Protein AF-A0A540KF62-F1 (afdb_monomer)

Secondary structure (DSSP, 8-state):
--STTTTHHHHTTHHHHHHHHHHHS-HHHHHHS---EEEESSSSTT--B-HHHHHHHHHHT----S--------------S-----S--HHHHHHHHGGGGHHHHHHHHHHHHHTTHHHHHHHTSSTT--EEHHHHHTTS----TTHHHHHHHHHHHHHHTTSEEEEEEE-SS-TTSEEEEEEE-HHHHTTS--TTS--SHHHHHHHH-HHHHHHHTTTTHHHHSTT--HHHHHHSS-HHHHHHT-HHHHHHHHHHHHHHHHHHHHHHHHH--TTTT-SEEEEET-TTSHHHHHHHHH-TTSEEEEE--HHHHTTPPP---

Solvent-accessible surface area (backbone atoms only — not comparable to full-atom values): 18828 Å² total; per-residue (Å²): 140,78,76,76,63,67,65,64,68,57,63,70,49,51,51,64,63,61,54,50,56,63,72,67,32,54,71,64,56,50,53,73,71,46,49,59,39,51,51,65,79,51,72,71,92,80,75,70,54,44,48,68,53,58,51,44,55,72,54,70,72,57,79,81,70,93,79,73,80,78,87,67,85,77,80,88,66,95,68,78,96,80,78,78,96,53,92,77,38,71,68,49,52,58,56,57,55,57,65,72,43,56,65,60,47,54,54,43,53,43,52,37,57,78,63,41,45,52,50,53,45,61,70,68,50,65,94,80,39,62,40,33,36,57,67,51,39,75,75,40,99,70,88,59,92,55,44,29,67,56,45,39,56,49,52,50,55,39,32,77,70,63,46,24,40,76,49,78,39,74,29,94,89,40,80,92,42,70,36,63,18,38,19,72,27,82,61,39,50,48,48,27,58,48,98,85,63,45,32,49,44,48,44,53,47,52,62,63,34,65,73,53,48,53,13,54,76,32,56,65,44,48,74,75,39,87,94,46,50,29,49,32,75,67,68,79,44,50,68,66,62,52,31,74,76,32,66,70,58,38,50,41,47,53,48,20,53,53,29,46,48,53,67,53,47,60,57,44,61,74,74,58,62,85,65,79,73,33,50,39,40,37,26,45,47,31,51,56,32,63,64,51,43,54,50,19,69,76,38,76,75,26,45,48,40,72,38,54,58,71,80,45,47,74,69,31,70,94,74,81,88

Sequence (321 aa):
MEENQRSIGNIVSARSLMNFIPLQMTLEAAIELNVFSIIAKSGPAGSHLTAKEVFAFNYQNINWCPKAKPCKAQILNNVPKNMEENQRSIGNIVSARSLMNFIPLQMTIEAAIELNVFSIIAKSGPAGSHLTAKEIASQIPTSNPNSARNLDRILRMLAVHSLLSTSLKPSADDEALQDRAYGLTKETLCLVPDENGVSLAPLISFNCELDIVKSLSMLKDSVLEPEIVPFYKAHGITIFEYMSTKAELSQLFNKSMAESSNLNFDEVLKVYKGFEEVKELMDVGGGIGKTIWKVVSKYPHIHGINFDLPNVVAQAPPYQG

Structure (mmCIF, N/CA/C/O backbone):
data_AF-A0A540KF62-F1
#
_entry.id   AF-A0A540KF62-F1
#
loop_
_atom_site.group_PDB
_atom_site.id
_atom_site.type_symbol
_atom_site.label_atom_id
_atom_site.label_alt_id
_atom_site.label_comp_id
_atom_site.label_asym_id
_atom_site.label_entity_id
_atom_site.label_seq_id
_atom_site.pdbx_PDB_ins_code
_atom_site.Cartn_x
_atom_site.Cartn_y
_atom_site.Cartn_z
_atom_site.occupancy
_atom_site.B_iso_or_equiv
_atom_site.auth_seq_id
_atom_site.auth_comp_id
_atom_site.auth_asym_id
_atom_site.auth_atom_id
_atom_site.pdbx_PDB_model_num
ATOM 1 N N . MET A 1 1 ? 28.438 6.067 20.486 1.00 30.62 1 MET A N 1
ATOM 2 C CA . MET A 1 1 ? 27.658 7.260 20.074 1.00 30.62 1 MET A CA 1
ATOM 3 C C . MET A 1 1 ? 27.292 7.273 18.581 1.00 30.62 1 MET A C 1
ATOM 5 O O . MET A 1 1 ? 26.735 8.263 18.136 1.00 30.62 1 MET A O 1
ATOM 9 N N . GLU A 1 2 ? 27.486 6.186 17.819 1.00 27.11 2 GLU A N 1
ATOM 10 C CA . GLU A 1 2 ? 27.153 6.141 16.375 1.00 27.11 2 GLU A CA 1
ATOM 11 C C . GLU A 1 2 ? 25.935 5.266 16.015 1.00 27.11 2 GLU A C 1
ATOM 13 O O . GLU A 1 2 ? 25.497 5.257 14.870 1.00 27.11 2 GLU A O 1
ATOM 18 N N . GLU A 1 3 ? 25.315 4.580 16.978 1.00 26.19 3 GLU A N 1
ATOM 19 C CA . GLU A 1 3 ? 24.189 3.667 16.707 1.00 26.19 3 GLU A CA 1
ATOM 20 C C . GLU A 1 3 ? 22.803 4.341 16.721 1.00 26.19 3 GLU A C 1
ATOM 22 O O . GLU A 1 3 ? 21.865 3.845 16.104 1.00 26.19 3 GLU A O 1
ATOM 27 N N . ASN A 1 4 ? 22.671 5.529 17.324 1.00 25.67 4 ASN A N 1
ATOM 28 C CA . ASN A 1 4 ? 21.373 6.201 17.502 1.00 25.67 4 ASN A CA 1
ATOM 29 C C . ASN A 1 4 ? 20.956 7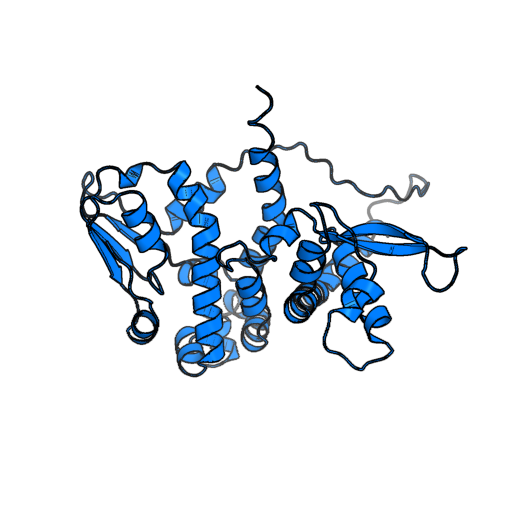.144 16.355 1.00 25.67 4 ASN A C 1
ATOM 31 O O . ASN A 1 4 ? 19.851 7.682 16.376 1.00 25.67 4 ASN A O 1
ATOM 35 N N . GLN A 1 5 ? 21.792 7.341 15.328 1.00 25.53 5 GLN A N 1
ATOM 36 C CA . GLN A 1 5 ? 21.448 8.189 14.172 1.00 25.53 5 GLN A CA 1
ATOM 37 C C . GLN A 1 5 ? 20.778 7.432 13.012 1.00 25.53 5 GLN A C 1
ATOM 39 O O . GLN A 1 5 ? 20.181 8.068 12.143 1.00 25.53 5 GLN A O 1
ATOM 44 N N . ARG A 1 6 ? 20.796 6.088 12.997 1.00 30.22 6 ARG A N 1
ATOM 45 C CA . ARG A 1 6 ? 20.142 5.300 11.930 1.00 30.22 6 ARG A CA 1
ATOM 46 C C . ARG A 1 6 ? 18.614 5.258 12.040 1.00 30.22 6 ARG A C 1
ATOM 48 O O . ARG A 1 6 ? 17.955 5.171 11.010 1.00 30.22 6 ARG A O 1
ATOM 55 N N . SER A 1 7 ? 18.054 5.388 13.244 1.00 32.00 7 SER A N 1
ATOM 56 C CA . SER A 1 7 ? 16.599 5.316 13.473 1.00 32.00 7 SER A CA 1
ATOM 57 C C . SER A 1 7 ? 15.851 6.582 13.011 1.00 32.00 7 SER A C 1
ATOM 59 O O . SER A 1 7 ? 14.807 6.508 12.366 1.00 32.00 7 SER A O 1
ATOM 61 N N . ILE A 1 8 ? 16.441 7.766 13.211 1.00 27.77 8 ILE A N 1
ATOM 62 C CA . ILE A 1 8 ? 15.804 9.060 12.890 1.00 27.77 8 ILE A CA 1
ATOM 63 C C . ILE A 1 8 ? 15.696 9.289 11.367 1.00 27.77 8 ILE A C 1
ATOM 65 O O . ILE A 1 8 ? 14.778 9.953 10.886 1.00 27.77 8 ILE A O 1
ATOM 69 N N . GLY A 1 9 ? 16.591 8.687 10.577 1.00 26.03 9 GLY A N 1
ATOM 70 C CA . GLY A 1 9 ? 16.609 8.817 9.116 1.00 26.03 9 GLY A CA 1
ATOM 71 C C . GLY A 1 9 ? 15.517 8.042 8.367 1.00 26.03 9 GLY A C 1
ATOM 72 O O . GLY A 1 9 ? 15.415 8.203 7.149 1.00 26.03 9 GLY A O 1
ATOM 73 N N . ASN A 1 10 ? 14.735 7.199 9.048 1.00 33.75 10 ASN A N 1
ATOM 74 C CA . ASN A 1 10 ? 13.640 6.427 8.444 1.00 33.75 10 ASN A CA 1
ATOM 75 C C . ASN A 1 10 ? 12.288 7.161 8.544 1.00 33.75 10 ASN A C 1
ATOM 77 O O . ASN A 1 10 ? 11.437 7.011 7.671 1.00 33.75 10 ASN A O 1
ATOM 81 N N . ILE A 1 11 ? 12.137 8.045 9.535 1.00 29.41 11 ILE A N 1
ATOM 82 C CA . ILE A 1 11 ? 10.900 8.792 9.827 1.00 29.41 11 ILE A CA 1
ATOM 83 C C . ILE A 1 11 ? 10.643 9.912 8.796 1.00 29.41 11 ILE A C 1
ATOM 85 O O . ILE A 1 11 ? 9.503 10.266 8.509 1.00 29.41 11 ILE A O 1
ATOM 89 N N . VAL A 1 12 ? 11.695 10.451 8.169 1.00 25.91 12 VAL A N 1
ATOM 90 C CA . VAL A 1 12 ? 11.591 11.591 7.233 1.00 25.91 12 VAL A CA 1
ATOM 91 C C . VAL A 1 12 ? 11.008 11.198 5.861 1.00 25.91 12 VAL A C 1
ATOM 93 O O . VAL A 1 12 ? 10.452 12.054 5.178 1.00 25.91 12 VAL A O 1
ATOM 96 N N . SER A 1 13 ? 11.094 9.921 5.468 1.00 32.81 13 SER A N 1
ATOM 97 C CA . SER A 1 13 ? 10.743 9.425 4.119 1.00 32.81 13 SER A CA 1
ATOM 98 C C . SER A 1 13 ? 9.277 8.971 3.999 1.00 32.81 13 SER A C 1
ATOM 100 O O . SER A 1 13 ? 8.600 9.290 3.021 1.00 32.81 13 SER A O 1
ATOM 102 N N . ALA A 1 14 ? 8.722 8.364 5.059 1.00 28.06 14 ALA A N 1
ATOM 103 C CA . ALA A 1 14 ? 7.291 8.036 5.156 1.00 28.06 14 ALA A CA 1
ATOM 104 C C . ALA A 1 14 ? 6.380 9.275 5.020 1.00 28.06 14 ALA A C 1
ATOM 106 O O . ALA A 1 14 ? 5.207 9.163 4.670 1.00 28.06 14 ALA A O 1
ATOM 107 N N . ARG A 1 15 ? 6.947 10.472 5.220 1.00 25.97 15 ARG A N 1
ATOM 108 C CA . ARG A 1 15 ? 6.292 11.775 5.088 1.00 25.97 15 ARG A CA 1
ATOM 109 C C . ARG A 1 15 ? 5.675 12.015 3.704 1.00 25.97 15 ARG A C 1
ATOM 111 O O . ARG A 1 15 ? 4.651 12.676 3.636 1.00 25.97 15 ARG A O 1
ATOM 118 N N . SER A 1 16 ? 6.244 11.498 2.611 1.00 27.81 16 SER A N 1
ATOM 119 C CA . SER A 1 16 ? 5.702 11.744 1.259 1.00 27.81 16 SER A CA 1
ATOM 120 C C . SER A 1 16 ? 4.499 10.860 0.917 1.00 27.81 16 SER A C 1
ATOM 122 O O . SER A 1 16 ? 3.528 11.363 0.359 1.00 27.81 16 SER A O 1
ATOM 124 N N . LEU A 1 17 ? 4.523 9.577 1.298 1.00 29.22 17 LEU A N 1
ATOM 125 C CA . LEU A 1 17 ? 3.389 8.656 1.120 1.00 29.22 17 LEU A CA 1
ATOM 126 C C . LEU A 1 17 ? 2.244 8.993 2.090 1.00 29.22 17 LEU A C 1
ATOM 128 O O . LEU A 1 17 ? 1.085 9.043 1.686 1.00 29.22 17 LEU A O 1
ATOM 132 N N . MET A 1 18 ? 2.574 9.349 3.337 1.00 30.41 18 MET A N 1
ATOM 133 C CA . MET A 1 18 ? 1.598 9.823 4.325 1.00 30.41 18 MET A CA 1
ATOM 134 C C . MET A 1 18 ? 1.033 11.211 4.023 1.00 30.41 18 MET A C 1
ATOM 136 O O . MET A 1 18 ? 0.020 11.560 4.600 1.00 30.41 18 MET A O 1
ATOM 140 N N . ASN A 1 19 ? 1.634 12.010 3.138 1.00 29.92 19 ASN A N 1
ATOM 141 C CA . ASN A 1 19 ? 1.013 13.257 2.681 1.00 29.92 19 ASN A CA 1
ATOM 142 C C . ASN A 1 19 ? -0.006 13.019 1.553 1.00 29.92 19 ASN A C 1
ATOM 144 O O . ASN A 1 19 ? -0.853 13.876 1.336 1.00 29.92 19 ASN A O 1
ATOM 148 N N . PHE A 1 20 ? 0.050 11.888 0.839 1.00 31.58 20 PHE A N 1
ATOM 149 C CA . PHE A 1 20 ? -0.900 11.566 -0.235 1.00 31.58 20 PHE A CA 1
ATOM 150 C C . PHE A 1 20 ? -2.224 11.010 0.292 1.00 31.58 20 PHE A C 1
ATOM 152 O O . PHE A 1 20 ? -3.286 11.396 -0.183 1.00 31.58 20 PHE A O 1
ATOM 159 N N . ILE A 1 21 ? -2.164 10.144 1.304 1.00 33.28 21 ILE A N 1
ATOM 160 C CA . ILE A 1 21 ? -3.336 9.425 1.826 1.00 33.28 21 ILE A CA 1
ATOM 161 C C . ILE A 1 21 ? -4.372 10.378 2.480 1.00 33.28 21 ILE A C 1
ATOM 163 O O . ILE A 1 21 ? -5.549 10.303 2.128 1.00 33.28 21 ILE A O 1
ATOM 167 N N . PRO A 1 22 ? -3.984 11.361 3.323 1.00 30.11 22 PRO A N 1
ATOM 168 C CA . PRO A 1 22 ? -4.905 12.348 3.897 1.00 30.11 22 PRO A CA 1
ATOM 169 C C . PRO A 1 22 ? -5.375 13.412 2.900 1.00 30.11 22 PRO A C 1
ATOM 171 O O . PRO A 1 22 ? -6.280 14.174 3.212 1.00 30.11 22 PRO A O 1
ATOM 174 N N . LEU A 1 23 ? -4.743 13.518 1.726 1.00 31.72 23 LEU A N 1
ATOM 175 C CA . LEU A 1 23 ? -5.198 14.402 0.647 1.00 31.72 23 LEU A CA 1
ATOM 176 C C . LEU A 1 23 ? -6.334 13.761 -0.162 1.00 31.72 23 LEU A C 1
ATOM 178 O O . LEU A 1 23 ? -7.082 14.467 -0.836 1.00 31.72 23 LEU A O 1
ATOM 182 N N . GLN A 1 24 ? -6.454 12.434 -0.095 1.00 35.31 24 GLN A N 1
ATOM 183 C CA . GLN A 1 24 ? -7.430 11.652 -0.840 1.00 35.31 24 GLN A CA 1
ATOM 184 C C . GLN A 1 24 ? -8.683 11.354 -0.006 1.00 35.31 24 GLN A C 1
ATOM 186 O O . GLN A 1 24 ? -9.786 11.298 -0.535 1.00 35.31 24 GLN A O 1
ATOM 191 N N . MET A 1 25 ? -8.544 11.260 1.311 1.00 33.47 25 MET A N 1
ATOM 192 C CA . MET A 1 25 ? -9.668 11.186 2.239 1.00 33.47 25 MET A CA 1
ATOM 193 C C . MET A 1 25 ? -10.006 12.606 2.709 1.00 33.47 25 MET A C 1
ATOM 195 O O . MET A 1 25 ? -9.107 13.340 3.112 1.00 33.47 25 MET A O 1
ATOM 199 N N . THR A 1 26 ? -11.277 13.030 2.675 1.00 37.53 26 THR A N 1
ATOM 200 C CA . THR A 1 26 ? -11.658 14.268 3.382 1.00 37.53 26 THR A CA 1
ATOM 201 C C . THR A 1 26 ? -11.229 14.137 4.841 1.00 37.53 26 THR A C 1
ATOM 203 O O . THR A 1 26 ? -11.229 13.033 5.383 1.00 37.53 26 THR A O 1
ATOM 206 N N . LEU A 1 27 ? -10.855 15.242 5.493 1.00 33.84 27 LEU A N 1
ATOM 207 C CA . LEU A 1 27 ? -10.445 15.219 6.901 1.00 33.84 27 LEU A CA 1
ATOM 208 C C . LEU A 1 27 ? -11.481 14.484 7.774 1.00 33.84 27 LEU A C 1
ATOM 210 O O . LEU A 1 27 ? -11.100 13.759 8.680 1.00 33.84 27 LEU A O 1
ATOM 214 N N . GLU A 1 28 ? -12.769 14.601 7.444 1.00 31.77 28 GLU A N 1
ATOM 215 C CA . GLU A 1 28 ? -13.868 13.875 8.089 1.00 31.77 28 GLU A CA 1
ATOM 216 C C . GLU A 1 28 ? -13.855 12.371 7.794 1.00 31.77 28 GLU A C 1
ATOM 218 O O . GLU A 1 28 ? -13.895 11.597 8.737 1.00 31.77 28 GLU A O 1
ATOM 223 N N . ALA A 1 29 ? -13.681 11.928 6.543 1.00 33.75 29 ALA A N 1
ATOM 224 C CA . ALA A 1 29 ? -13.554 10.499 6.231 1.00 33.75 29 ALA A CA 1
ATOM 225 C C . ALA A 1 29 ? -12.274 9.889 6.830 1.00 33.75 29 ALA A C 1
ATOM 227 O O . ALA A 1 29 ? -12.280 8.745 7.265 1.00 33.75 29 ALA A O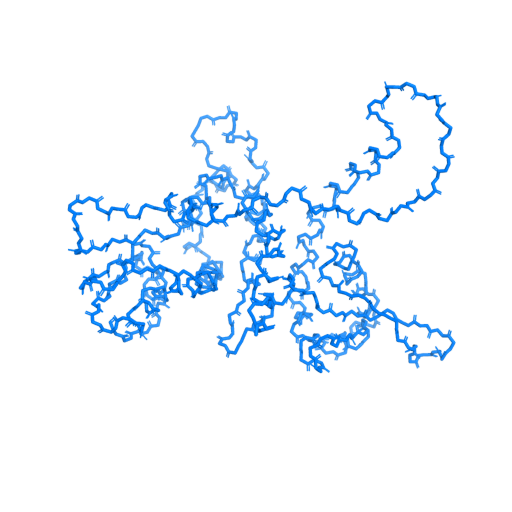 1
ATOM 228 N N . ALA A 1 30 ? -11.180 10.651 6.895 1.00 34.94 30 ALA A N 1
ATOM 229 C CA . ALA A 1 30 ? -9.953 10.255 7.580 1.00 34.94 30 ALA A CA 1
ATOM 230 C C . ALA A 1 30 ? -10.123 10.208 9.107 1.00 34.94 30 ALA A C 1
ATOM 232 O O . ALA A 1 30 ? -9.451 9.419 9.755 1.00 34.94 30 ALA A O 1
ATOM 233 N N . ILE A 1 31 ? -11.002 11.028 9.691 1.00 33.12 31 ILE A N 1
ATOM 234 C CA . ILE A 1 31 ? -11.349 10.984 11.119 1.00 33.12 31 ILE A CA 1
ATOM 235 C C . ILE A 1 31 ? -12.309 9.821 11.410 1.00 33.12 31 ILE A C 1
ATOM 237 O O . ILE A 1 31 ? -12.106 9.116 12.392 1.00 33.12 31 ILE A O 1
ATOM 241 N N . GLU A 1 32 ? -13.310 9.587 10.560 1.00 33.44 32 GLU A N 1
ATOM 242 C CA . GLU A 1 32 ? -14.291 8.504 10.708 1.00 33.44 32 GLU A CA 1
ATOM 243 C C . GLU A 1 32 ? -13.693 7.116 10.446 1.00 33.44 32 GLU A C 1
ATOM 245 O O . GLU A 1 32 ? -14.103 6.144 11.074 1.00 33.44 32 GLU A O 1
ATOM 250 N N . LEU A 1 33 ? -12.705 7.008 9.551 1.00 37.09 33 LEU A N 1
ATOM 251 C CA . LEU A 1 33 ? -12.033 5.743 9.226 1.00 37.09 33 LEU A CA 1
ATOM 252 C C . LEU A 1 33 ? -10.796 5.470 10.092 1.00 37.09 33 LEU A C 1
ATOM 254 O O . LEU A 1 33 ? -10.215 4.392 9.990 1.00 37.09 33 LEU A O 1
ATOM 258 N N . ASN A 1 34 ? -10.377 6.412 10.943 1.00 35.00 34 ASN A N 1
ATOM 259 C CA . ASN A 1 34 ? -9.234 6.212 11.827 1.00 35.00 34 ASN A CA 1
ATOM 260 C C . ASN A 1 34 ? -9.708 5.771 13.212 1.00 35.00 34 ASN A C 1
ATOM 262 O O . ASN A 1 34 ? -10.149 6.568 14.037 1.00 35.00 34 ASN A O 1
ATOM 266 N N . VAL A 1 35 ? -9.598 4.471 13.459 1.00 35.25 35 VAL A N 1
ATOM 267 C CA . VAL A 1 35 ? -10.322 3.787 14.534 1.00 35.25 35 VAL A CA 1
ATOM 268 C C . VAL A 1 35 ? -9.626 3.797 15.900 1.00 35.25 35 VAL A C 1
ATOM 270 O O . VAL A 1 35 ? -9.922 2.994 16.773 1.00 35.25 35 VAL A O 1
ATOM 273 N N . PHE A 1 36 ? -8.719 4.741 16.150 1.00 35.31 36 PHE A N 1
ATOM 274 C CA . PHE A 1 36 ? -8.048 4.843 17.450 1.00 35.31 36 PHE A CA 1
ATOM 275 C C . PHE A 1 36 ? -8.910 5.596 18.471 1.00 35.31 36 PHE A C 1
ATOM 277 O O . PHE A 1 36 ? -8.590 6.721 18.860 1.00 35.31 36 PHE A O 1
ATOM 284 N N . SER A 1 37 ? -10.008 4.979 18.912 1.00 35.62 37 SER A N 1
ATOM 285 C CA . SER A 1 37 ? -10.740 5.406 20.108 1.00 35.62 37 SER A CA 1
ATOM 286 C C . SER A 1 37 ? -10.502 4.398 21.229 1.00 35.62 37 SER A C 1
ATOM 288 O O . SER A 1 37 ? -11.177 3.380 21.335 1.00 35.62 37 SER A O 1
ATOM 290 N N . ILE A 1 38 ? -9.514 4.685 22.079 1.00 36.38 38 ILE A N 1
ATOM 291 C CA . ILE A 1 38 ? -9.137 3.821 23.202 1.00 36.38 38 ILE A CA 1
ATOM 292 C C . ILE A 1 38 ? -9.697 4.413 24.501 1.00 36.38 38 ILE A C 1
ATOM 294 O O . ILE A 1 38 ? -9.411 5.562 24.843 1.00 36.38 38 ILE A O 1
ATOM 298 N N . ILE A 1 39 ? -10.472 3.620 25.249 1.00 37.06 39 ILE A N 1
ATOM 299 C CA . ILE A 1 39 ? -11.052 4.018 26.540 1.00 37.06 39 ILE A CA 1
ATOM 300 C C . ILE A 1 39 ? -10.379 3.218 27.663 1.00 37.06 39 ILE A C 1
ATOM 302 O O . ILE A 1 39 ? -10.523 1.997 27.741 1.00 37.06 39 ILE A O 1
ATOM 306 N N . ALA A 1 40 ? -9.664 3.908 28.558 1.00 31.89 40 ALA A N 1
ATOM 307 C CA . ALA A 1 40 ? -9.020 3.316 29.734 1.00 31.89 40 ALA A CA 1
ATOM 308 C C . ALA A 1 40 ? -9.832 3.584 31.014 1.00 31.89 40 ALA A C 1
ATOM 310 O O . ALA A 1 40 ? -10.289 4.705 31.242 1.00 31.89 40 ALA A O 1
ATOM 311 N N . LYS A 1 41 ? -9.987 2.569 31.877 1.00 34.44 41 LYS A N 1
ATOM 312 C CA . LYS A 1 41 ? -10.756 2.669 33.138 1.00 34.44 41 LYS A CA 1
ATOM 313 C C . LYS A 1 41 ? -9.952 3.099 34.376 1.00 34.44 41 LYS A C 1
ATOM 315 O O . LYS A 1 41 ? -10.527 3.162 35.461 1.00 34.44 41 LYS A O 1
ATOM 320 N N . SER A 1 42 ? -8.662 3.423 34.269 1.00 32.50 42 SER A N 1
ATOM 321 C CA . SER A 1 42 ? -7.871 3.871 35.430 1.00 32.50 42 SER A CA 1
ATOM 322 C C . SER A 1 42 ? -6.882 4.995 35.097 1.00 32.50 42 SER A C 1
ATOM 324 O O . SER A 1 42 ? -5.852 4.768 34.476 1.00 32.50 42 SER A O 1
ATOM 326 N N . GLY A 1 43 ? -7.233 6.207 35.541 1.00 38.56 43 GLY A N 1
ATOM 327 C CA . GLY A 1 43 ? -6.506 7.482 35.447 1.00 38.56 43 GLY A CA 1
ATOM 328 C C . GLY A 1 43 ? -7.408 8.612 35.987 1.00 38.56 43 GLY A C 1
ATOM 329 O O . GLY A 1 43 ? -8.615 8.378 36.114 1.00 38.56 43 GLY A O 1
ATOM 330 N N . PRO A 1 44 ? -6.890 9.796 36.386 1.00 29.44 44 PRO A N 1
ATOM 331 C CA . PRO A 1 44 ? -7.711 10.857 36.980 1.00 29.44 44 PRO A CA 1
ATOM 332 C C . PRO A 1 44 ? -8.894 11.213 36.068 1.00 29.44 44 PRO A C 1
ATOM 334 O O . PRO A 1 44 ? -8.767 11.200 34.845 1.00 29.44 44 PRO A O 1
ATOM 337 N N . ALA A 1 45 ? -10.054 11.486 36.676 1.00 29.05 45 ALA A N 1
ATOM 338 C CA . ALA A 1 45 ? -11.333 11.641 35.985 1.00 29.05 45 ALA A CA 1
ATOM 339 C C . ALA A 1 45 ? -11.219 12.554 34.747 1.00 29.05 45 ALA A C 1
ATOM 341 O O . ALA A 1 45 ? -10.986 13.753 34.881 1.00 29.05 45 ALA A O 1
ATOM 342 N N . GLY A 1 46 ? -11.394 11.974 33.553 1.00 34.72 46 GLY A N 1
ATOM 343 C CA . GLY A 1 46 ? -11.469 12.712 32.289 1.00 34.72 46 GLY A CA 1
ATOM 344 C C . GLY A 1 46 ? -10.310 12.538 31.301 1.00 34.72 46 GLY A C 1
ATOM 345 O O . GLY A 1 46 ? -10.288 13.262 30.310 1.00 34.72 46 GLY A O 1
ATOM 346 N N . SER A 1 47 ? -9.369 11.604 31.493 1.00 35.28 47 SER A N 1
ATOM 347 C CA . SER A 1 47 ? -8.356 11.300 30.465 1.00 35.28 47 SER A CA 1
ATOM 348 C C . SER A 1 47 ? -8.963 10.514 29.289 1.00 35.28 47 SER A C 1
ATOM 350 O O . SER A 1 47 ? -8.826 9.295 29.196 1.00 35.28 47 SER A O 1
ATOM 352 N N . HIS A 1 48 ? -9.675 11.213 28.408 1.00 37.75 48 HIS A N 1
ATOM 353 C CA . HIS A 1 48 ? -10.141 10.692 27.127 1.00 37.75 48 HIS A CA 1
ATOM 354 C C . HIS A 1 48 ? -9.074 10.954 26.072 1.00 37.75 48 HIS A C 1
ATOM 356 O O . HIS A 1 48 ? -8.958 12.088 25.628 1.00 37.75 48 HIS A O 1
ATOM 362 N N . LEU A 1 49 ? -8.347 9.926 25.631 1.00 38.59 49 LEU A N 1
ATOM 363 C CA . LEU A 1 49 ? -7.562 10.042 24.404 1.00 38.59 49 LEU A CA 1
ATOM 364 C C . LEU A 1 49 ? -8.513 9.983 23.215 1.00 38.59 49 LEU A C 1
ATOM 366 O O . LEU A 1 49 ? -8.941 8.913 22.789 1.00 38.59 49 LEU A O 1
ATOM 370 N N . THR A 1 50 ? -8.890 11.149 22.704 1.00 37.78 50 THR A N 1
ATOM 371 C CA . THR A 1 50 ? -9.687 11.219 21.474 1.00 37.78 50 THR A CA 1
ATOM 372 C C . THR A 1 50 ? -8.790 10.951 20.263 1.00 37.78 50 THR A C 1
ATOM 374 O O . THR A 1 50 ? -7.597 11.264 20.290 1.00 37.78 50 THR A O 1
ATOM 377 N N . ALA A 1 51 ? -9.347 10.443 19.157 1.00 35.53 51 ALA A N 1
ATOM 378 C CA . ALA A 1 51 ? -8.615 10.280 17.891 1.00 35.53 51 ALA A CA 1
ATOM 379 C C . ALA A 1 51 ? -7.862 11.566 17.474 1.00 35.53 51 ALA A C 1
ATOM 381 O O . ALA A 1 51 ? -6.779 11.518 16.891 1.00 35.53 51 ALA A O 1
ATOM 382 N N . LYS A 1 52 ? -8.397 12.732 17.863 1.00 32.47 52 LYS A N 1
ATOM 383 C CA . LYS A 1 52 ? -7.801 14.058 17.670 1.00 32.47 52 LYS A CA 1
ATOM 384 C C . LYS A 1 52 ? -6.485 14.256 18.435 1.00 32.47 52 LYS A C 1
ATOM 386 O O . LYS A 1 52 ? -5.585 14.908 17.917 1.00 32.47 52 LYS A O 1
ATOM 391 N N . GLU A 1 53 ? -6.350 13.696 19.634 1.00 34.16 53 GLU A N 1
ATOM 392 C CA . GLU A 1 53 ? -5.145 13.794 20.469 1.00 34.16 53 GLU A CA 1
ATOM 393 C C . GLU A 1 53 ? -4.048 12.828 20.014 1.00 34.16 53 GLU A C 1
ATOM 395 O O . GLU A 1 53 ? -2.881 13.213 19.959 1.00 34.16 53 GLU A O 1
ATOM 400 N N . VAL A 1 54 ? -4.415 11.616 19.584 1.00 33.41 54 VAL A N 1
ATOM 401 C CA . VAL A 1 54 ? -3.484 10.662 18.951 1.00 33.41 54 VAL A CA 1
ATOM 402 C C . VAL A 1 54 ? -2.957 11.226 17.624 1.00 33.41 54 VAL A C 1
ATOM 404 O O . VAL A 1 54 ? -1.756 11.174 17.345 1.00 33.41 54 VAL A O 1
ATOM 407 N N . PHE A 1 55 ? -3.830 11.854 16.829 1.00 32.28 55 PHE A N 1
ATOM 408 C CA . PHE A 1 55 ? -3.442 12.544 15.598 1.00 32.28 55 PHE A CA 1
ATOM 409 C C . PHE A 1 55 ? -2.550 13.766 15.872 1.00 32.28 55 PHE A C 1
ATOM 411 O O . PHE A 1 55 ? -1.528 13.954 15.207 1.00 32.28 55 PHE A O 1
ATOM 418 N N . ALA A 1 56 ? -2.885 14.572 16.886 1.00 30.72 56 ALA A N 1
ATOM 419 C CA . ALA A 1 56 ? -2.061 15.698 17.312 1.00 30.72 56 ALA A CA 1
ATOM 420 C C . ALA A 1 56 ? -0.679 15.242 17.803 1.00 30.72 56 ALA A C 1
ATOM 422 O O . ALA A 1 56 ? 0.305 15.889 17.465 1.00 30.72 56 ALA A O 1
ATOM 423 N N . PHE A 1 57 ? -0.568 14.113 18.510 1.00 30.78 57 PHE A N 1
ATOM 424 C CA . PHE A 1 57 ? 0.714 13.567 18.970 1.00 30.78 57 PHE A CA 1
ATOM 425 C C . PHE A 1 57 ? 1.633 13.144 17.808 1.00 30.78 57 PHE A C 1
ATOM 427 O O . PHE A 1 57 ? 2.834 13.432 17.832 1.00 30.78 57 PHE A O 1
ATOM 434 N N . ASN A 1 58 ? 1.064 12.543 16.753 1.00 29.09 58 ASN A N 1
ATOM 435 C CA . ASN A 1 58 ? 1.792 12.189 15.526 1.00 29.09 58 ASN A CA 1
ATOM 436 C C . ASN A 1 58 ? 2.262 13.422 14.728 1.00 29.09 58 ASN A C 1
ATOM 438 O O . ASN A 1 58 ? 3.288 13.359 14.050 1.00 29.09 58 ASN A O 1
ATOM 442 N N . TYR A 1 59 ? 1.560 14.556 14.831 1.00 29.41 59 TYR A N 1
ATOM 443 C CA . TYR A 1 59 ? 1.915 15.803 14.139 1.00 29.41 59 TYR A CA 1
ATOM 444 C C . TYR A 1 59 ? 2.793 16.762 14.963 1.00 29.41 59 TYR A C 1
ATOM 446 O O . TYR A 1 59 ? 3.649 17.444 14.399 1.00 29.41 59 TYR A O 1
ATOM 454 N N . GLN A 1 60 ? 2.608 16.838 16.285 1.00 27.80 60 GLN A N 1
ATOM 455 C CA . GLN A 1 60 ? 3.275 17.812 17.162 1.00 27.80 60 GLN A CA 1
ATOM 456 C C . GLN A 1 60 ? 4.751 17.489 17.421 1.00 27.80 60 GLN A C 1
ATOM 458 O O . GLN A 1 60 ? 5.532 18.402 17.675 1.00 27.80 60 GLN A O 1
ATOM 463 N N . ASN A 1 61 ? 5.165 16.226 17.286 1.00 27.17 61 ASN A N 1
ATOM 464 C CA . ASN A 1 61 ? 6.572 15.823 17.413 1.00 27.17 61 ASN A CA 1
ATOM 465 C C . ASN A 1 61 ? 7.373 15.945 16.100 1.00 27.17 61 ASN A C 1
ATOM 467 O O . ASN A 1 61 ? 8.557 15.599 16.047 1.00 27.17 61 ASN A O 1
ATOM 471 N N . ILE A 1 62 ? 6.767 16.485 15.035 1.00 29.14 62 ILE A N 1
ATOM 472 C CA . ILE A 1 62 ? 7.479 16.852 13.810 1.00 29.14 62 ILE A CA 1
ATOM 473 C C . ILE A 1 62 ? 8.174 18.195 14.053 1.00 29.14 62 ILE A C 1
ATOM 475 O O . ILE A 1 62 ? 7.620 19.265 13.802 1.00 29.14 62 ILE A O 1
ATOM 479 N N . ASN A 1 63 ? 9.427 18.150 14.510 1.00 24.86 63 ASN A N 1
ATOM 480 C CA . ASN A 1 63 ? 10.307 19.312 14.435 1.00 24.86 63 ASN A CA 1
ATOM 481 C C . ASN A 1 63 ? 10.455 19.710 12.958 1.00 24.86 63 ASN A C 1
ATOM 483 O O . ASN A 1 63 ? 11.120 19.031 12.169 1.00 24.86 63 ASN A O 1
ATOM 487 N N . TRP A 1 64 ? 9.815 20.813 12.574 1.00 26.66 64 TRP A N 1
ATOM 488 C CA . TRP A 1 64 ? 9.936 21.418 11.254 1.00 26.66 64 TRP A CA 1
ATOM 489 C C . TRP A 1 64 ? 11.372 21.896 11.056 1.00 26.66 64 TRP A C 1
ATOM 491 O O . TRP A 1 64 ? 11.708 23.031 11.374 1.00 26.66 64 TRP A O 1
ATOM 501 N N . CYS A 1 65 ? 12.245 21.031 10.540 1.00 27.06 65 CYS A N 1
ATOM 502 C CA . CYS A 1 65 ? 13.570 21.446 10.107 1.00 27.06 65 CYS A CA 1
ATOM 503 C C . CYS A 1 65 ? 13.406 22.282 8.823 1.00 27.06 65 CYS A C 1
ATOM 505 O O . CYS A 1 65 ? 13.062 21.714 7.783 1.00 27.06 65 CYS A O 1
ATOM 507 N N . PRO A 1 66 ? 13.660 23.607 8.824 1.00 28.92 66 PRO A N 1
ATOM 508 C CA . PRO A 1 66 ? 13.421 24.464 7.656 1.00 28.92 66 PRO A CA 1
ATOM 509 C C . PRO A 1 66 ? 14.475 24.278 6.550 1.00 28.92 66 PRO A C 1
ATOM 511 O O . PRO A 1 66 ? 14.541 25.060 5.605 1.00 28.92 66 PRO A O 1
ATOM 514 N N . LYS A 1 67 ? 15.365 23.287 6.685 1.00 28.39 67 LYS A N 1
ATOM 515 C CA . LYS A 1 67 ? 16.584 23.149 5.884 1.00 28.39 67 LYS A CA 1
ATOM 516 C C . LYS A 1 67 ? 16.685 21.776 5.223 1.00 28.39 67 LYS A C 1
ATOM 518 O O . LYS A 1 67 ? 17.668 21.070 5.401 1.00 28.39 67 LYS A O 1
ATOM 523 N N . ALA A 1 68 ? 15.703 21.420 4.404 1.00 26.94 68 ALA A N 1
ATOM 524 C CA . ALA A 1 68 ? 15.911 20.439 3.344 1.00 26.94 68 ALA A CA 1
ATOM 525 C C . ALA A 1 68 ? 15.777 21.171 2.006 1.00 26.94 68 ALA A C 1
ATOM 527 O O . ALA A 1 68 ? 14.676 21.492 1.565 1.00 26.94 68 ALA A O 1
ATOM 528 N N . LYS A 1 69 ? 16.913 21.506 1.380 1.00 26.28 69 LYS A N 1
ATOM 529 C CA . LYS A 1 69 ? 16.906 22.002 -0.000 1.00 26.28 69 LYS A CA 1
ATOM 530 C C . LYS A 1 69 ? 16.408 20.858 -0.892 1.00 26.28 69 LYS A C 1
ATOM 532 O O . LYS A 1 69 ? 17.027 19.795 -0.862 1.00 26.28 69 LYS A O 1
ATOM 537 N N . PRO A 1 70 ? 15.342 21.038 -1.688 1.00 25.77 70 PRO A N 1
ATOM 538 C CA . PRO A 1 70 ? 14.975 20.036 -2.676 1.00 25.77 70 PRO A CA 1
ATOM 539 C C . PRO A 1 70 ? 16.123 19.917 -3.681 1.00 25.77 70 PRO A C 1
ATOM 541 O O . PRO A 1 70 ? 16.583 20.927 -4.223 1.00 25.77 70 PRO A O 1
ATOM 544 N N . CYS A 1 71 ? 16.593 18.694 -3.930 1.00 24.14 71 CYS A N 1
ATOM 545 C CA . CYS A 1 71 ? 17.482 18.402 -5.050 1.00 24.14 71 CYS A CA 1
ATOM 546 C C . CYS A 1 71 ? 16.698 18.609 -6.351 1.00 24.14 71 CYS A C 1
ATOM 548 O O . CYS A 1 71 ? 16.154 17.675 -6.929 1.00 24.14 71 CYS A O 1
ATOM 550 N N . LYS A 1 72 ? 16.603 19.861 -6.804 1.00 26.23 72 LYS A N 1
ATOM 551 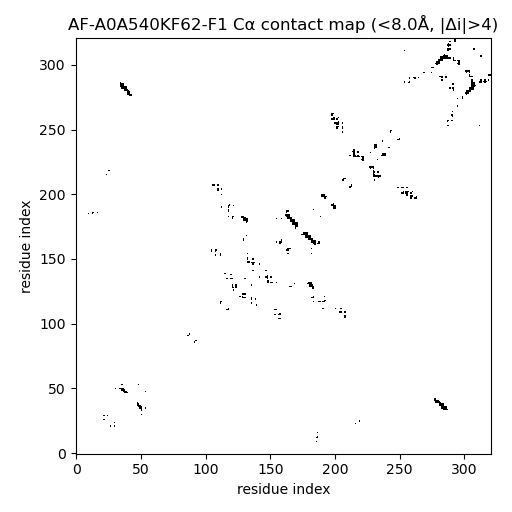C CA . LYS A 1 72 ? 16.267 20.166 -8.191 1.00 26.23 72 LYS A CA 1
ATOM 552 C C . LYS A 1 72 ? 17.499 19.825 -9.017 1.00 26.23 72 LYS A C 1
ATOM 554 O O . LYS A 1 72 ? 18.548 20.434 -8.817 1.00 26.23 72 LYS A O 1
ATOM 559 N N . ALA A 1 73 ? 17.367 18.893 -9.955 1.00 23.19 73 ALA A N 1
ATOM 560 C CA . ALA A 1 73 ? 18.282 18.832 -11.083 1.00 23.19 73 ALA A CA 1
ATOM 561 C C . ALA A 1 73 ? 18.266 20.220 -11.746 1.00 23.19 73 ALA A C 1
ATOM 563 O O . ALA A 1 73 ? 17.251 20.646 -12.303 1.00 23.19 73 ALA A O 1
ATOM 564 N N . GLN A 1 74 ? 19.351 20.976 -11.585 1.00 24.25 74 GLN A N 1
ATOM 565 C CA . GLN A 1 74 ? 19.528 22.252 -12.260 1.00 24.25 74 GLN A CA 1
ATOM 566 C C . GLN A 1 74 ? 19.702 21.954 -13.745 1.00 24.25 74 GLN A C 1
ATOM 568 O O . GLN A 1 74 ? 20.786 21.596 -14.195 1.00 24.25 74 GLN A O 1
ATOM 573 N N . ILE A 1 75 ? 18.627 22.106 -14.515 1.00 27.23 75 ILE A N 1
ATOM 574 C CA . ILE A 1 75 ? 18.760 22.317 -15.952 1.00 27.23 75 ILE A CA 1
ATOM 575 C C . ILE A 1 75 ? 19.396 23.702 -16.097 1.00 27.23 75 ILE A C 1
ATOM 577 O O . ILE A 1 75 ? 18.733 24.725 -15.924 1.00 27.23 75 ILE A O 1
ATOM 581 N N . LEU A 1 76 ? 20.712 23.714 -16.318 1.00 30.69 76 LEU A N 1
ATOM 582 C CA . LEU A 1 76 ? 21.497 24.883 -16.699 1.00 30.69 76 LEU A CA 1
ATOM 583 C C . LEU A 1 76 ? 20.948 25.429 -18.018 1.00 30.69 76 LEU A C 1
ATOM 585 O O . LEU A 1 76 ? 21.390 25.031 -19.088 1.00 30.69 76 LEU A O 1
ATOM 589 N N . ASN A 1 77 ? 19.994 26.350 -17.941 1.00 32.75 77 ASN A N 1
ATOM 590 C CA . ASN A 1 77 ? 19.634 27.197 -19.065 1.00 32.75 77 ASN A CA 1
ATOM 591 C C . ASN A 1 77 ? 19.918 28.643 -18.668 1.00 32.75 77 ASN A C 1
ATOM 593 O O . ASN A 1 77 ? 19.222 29.226 -17.836 1.00 32.75 77 ASN A O 1
ATOM 597 N N . ASN A 1 78 ? 20.966 29.202 -19.273 1.00 35.03 78 ASN A N 1
ATOM 598 C CA . ASN A 1 78 ? 21.214 30.636 -19.345 1.00 35.03 78 ASN A CA 1
ATOM 599 C C . ASN A 1 78 ? 20.000 31.308 -20.006 1.00 35.03 78 ASN A C 1
ATOM 601 O O . ASN A 1 78 ? 19.931 31.404 -21.228 1.00 35.03 78 ASN A O 1
ATOM 605 N N . VAL A 1 79 ? 19.026 31.745 -19.207 1.00 37.12 79 VAL A N 1
ATOM 606 C CA . VAL A 1 79 ? 17.926 32.594 -19.676 1.00 37.12 79 VAL A CA 1
ATOM 607 C C . VAL A 1 79 ? 18.285 34.037 -19.320 1.00 37.12 79 VAL A C 1
ATOM 609 O O . VAL A 1 79 ? 18.551 34.312 -18.145 1.00 37.12 79 VAL A O 1
ATOM 612 N N . PRO A 1 80 ? 18.352 34.960 -20.296 1.00 36.53 80 PRO A N 1
ATOM 613 C CA . PRO A 1 80 ? 18.704 36.346 -20.028 1.00 36.53 80 PRO A CA 1
ATOM 614 C C . PRO A 1 80 ? 17.714 36.975 -19.043 1.00 36.53 80 PRO A C 1
ATOM 616 O O . PRO A 1 80 ? 16.496 36.857 -19.185 1.00 36.53 80 PRO A O 1
ATOM 619 N N . LYS A 1 81 ? 18.265 37.653 -18.030 1.00 41.84 81 LYS A N 1
ATOM 620 C CA . LYS A 1 81 ? 17.524 38.534 -17.127 1.00 41.84 81 LYS A CA 1
ATOM 621 C C . LYS A 1 81 ? 16.988 39.693 -17.958 1.00 41.84 81 LYS A C 1
ATOM 623 O O . LYS A 1 81 ? 17.753 40.603 -18.244 1.00 41.84 81 LYS A O 1
ATOM 628 N N . ASN A 1 82 ? 15.748 39.580 -18.420 1.00 46.06 82 ASN A N 1
ATOM 629 C CA . ASN A 1 82 ? 14.786 40.665 -18.638 1.00 46.06 82 ASN A CA 1
ATOM 630 C C . ASN A 1 82 ? 13.583 40.102 -19.405 1.00 46.06 82 ASN A C 1
ATOM 632 O O . ASN A 1 82 ? 13.486 40.242 -20.619 1.00 46.06 82 ASN A O 1
ATOM 636 N N . MET A 1 83 ? 12.669 39.456 -18.685 1.00 40.59 83 MET A N 1
ATOM 637 C CA . MET A 1 83 ? 11.247 39.477 -19.023 1.00 40.59 83 MET A CA 1
ATOM 638 C C . MET A 1 83 ? 10.464 39.458 -17.716 1.00 40.59 83 MET A C 1
ATOM 640 O O . MET A 1 83 ? 10.621 38.556 -16.892 1.00 40.59 83 MET A O 1
ATOM 644 N N . GLU A 1 84 ? 9.694 40.519 -17.538 1.00 41.25 84 GLU A N 1
ATOM 645 C CA . GLU A 1 84 ? 8.793 40.791 -16.431 1.00 41.25 84 GLU A CA 1
ATOM 646 C C . GLU A 1 84 ? 7.785 39.658 -16.190 1.00 41.25 84 GLU A C 1
ATOM 648 O O . GLU A 1 84 ? 7.430 38.900 -17.093 1.00 41.25 84 GLU A O 1
ATOM 653 N N . GLU A 1 85 ? 7.351 39.579 -14.930 1.00 48.69 85 GLU A N 1
ATOM 654 C CA . GLU A 1 85 ? 6.063 39.092 -14.416 1.00 48.69 85 GLU A CA 1
ATOM 655 C C . GLU A 1 85 ? 5.072 38.506 -15.433 1.00 48.69 85 GLU A C 1
ATOM 657 O O . GLU A 1 85 ? 3.995 39.040 -15.684 1.00 48.69 85 GLU A O 1
ATOM 662 N N . ASN A 1 86 ? 5.376 37.322 -15.955 1.00 46.50 86 ASN A N 1
ATOM 663 C CA . ASN A 1 86 ? 4.386 36.510 -16.639 1.00 46.50 86 ASN A CA 1
ATOM 664 C C . ASN A 1 86 ? 4.187 35.234 -15.822 1.00 46.50 86 ASN A C 1
ATOM 666 O O . ASN A 1 86 ? 5.064 34.370 -15.760 1.00 46.50 86 ASN A O 1
ATOM 670 N N . GLN A 1 87 ? 3.026 35.110 -15.168 1.00 53.06 87 GLN A N 1
ATOM 671 C CA . GLN A 1 87 ? 2.659 33.970 -14.309 1.00 53.06 87 GLN A CA 1
ATOM 672 C C . GLN A 1 87 ? 2.802 32.602 -15.018 1.00 53.06 87 GLN A C 1
ATOM 674 O O . GLN A 1 87 ? 2.893 31.562 -14.363 1.00 53.06 87 GLN A O 1
ATOM 679 N N . ARG A 1 88 ? 2.911 32.593 -16.353 1.00 58.00 88 ARG A N 1
ATOM 680 C CA . ARG A 1 88 ? 3.182 31.431 -17.210 1.00 58.00 88 ARG A CA 1
ATOM 681 C C . ARG A 1 88 ? 4.640 31.360 -17.688 1.00 58.00 88 ARG A C 1
ATOM 683 O O . ARG A 1 88 ? 4.896 31.238 -18.884 1.00 58.00 88 ARG A O 1
ATOM 690 N N . SER A 1 89 ? 5.613 31.413 -16.780 1.00 68.50 89 SER A N 1
ATOM 691 C CA . SER A 1 89 ? 6.994 31.069 -17.147 1.00 68.50 89 SER A CA 1
ATOM 692 C C . SER A 1 89 ? 7.063 29.611 -17.637 1.00 68.50 89 SER A C 1
ATOM 694 O O . SER A 1 89 ? 6.303 28.756 -17.174 1.00 68.50 89 SER A O 1
ATOM 696 N N . ILE A 1 90 ? 7.989 29.286 -18.546 1.00 67.00 90 ILE A N 1
ATOM 697 C CA . ILE A 1 90 ? 8.197 27.898 -19.008 1.00 67.00 90 ILE A CA 1
ATOM 698 C C . ILE A 1 90 ? 8.459 26.965 -17.813 1.00 67.00 90 ILE A C 1
ATOM 700 O O . ILE A 1 90 ? 7.942 25.851 -17.775 1.00 67.00 90 ILE A O 1
ATOM 704 N N . GLY A 1 91 ? 9.188 27.442 -16.797 1.00 63.56 91 GLY A N 1
ATOM 705 C CA . GLY A 1 91 ? 9.415 26.705 -15.552 1.00 63.56 91 GLY A CA 1
ATOM 706 C C . GLY A 1 91 ? 8.123 26.399 -14.783 1.00 63.56 91 GLY A C 1
ATOM 707 O O . GLY A 1 91 ? 7.957 25.281 -14.292 1.00 63.56 91 GLY A O 1
ATOM 708 N N . ASN A 1 92 ? 7.178 27.343 -14.735 1.00 64.25 92 ASN A N 1
ATOM 709 C CA . ASN A 1 92 ? 5.866 27.141 -14.115 1.00 64.25 92 ASN A CA 1
ATOM 710 C C . ASN A 1 92 ? 5.008 26.162 -14.925 1.00 64.25 92 ASN A C 1
ATOM 712 O O . ASN A 1 92 ? 4.364 25.301 -14.339 1.00 64.25 92 ASN A O 1
ATOM 716 N N . ILE A 1 93 ? 5.040 26.236 -16.260 1.00 67.19 93 ILE A N 1
ATOM 717 C CA . ILE A 1 93 ? 4.311 25.305 -17.139 1.00 67.19 93 ILE A CA 1
ATOM 718 C C . ILE A 1 93 ? 4.838 23.874 -16.967 1.00 67.19 93 ILE A C 1
ATOM 720 O O . ILE A 1 93 ? 4.051 22.940 -16.827 1.00 67.19 93 ILE A O 1
ATOM 724 N N . VAL A 1 94 ? 6.162 23.692 -16.943 1.00 65.44 94 VAL A N 1
ATOM 725 C CA . VAL A 1 94 ? 6.790 22.380 -16.708 1.00 65.44 94 VAL A CA 1
ATOM 726 C C . VAL A 1 94 ? 6.452 21.852 -15.314 1.00 65.44 94 VAL A C 1
ATOM 728 O O . VAL A 1 94 ? 6.123 20.677 -15.180 1.00 65.44 94 VAL A O 1
ATOM 731 N N . SER A 1 95 ? 6.461 22.715 -14.296 1.00 68.00 95 SER A N 1
ATOM 732 C CA . SER A 1 95 ? 6.081 22.329 -12.931 1.00 68.00 95 SER A CA 1
ATOM 733 C C . SER A 1 95 ? 4.598 21.958 -12.833 1.00 68.00 95 SER A C 1
ATOM 735 O O . SER A 1 95 ? 4.266 20.951 -12.231 1.00 68.00 95 SER A O 1
ATOM 737 N N . ALA A 1 96 ? 3.694 22.704 -13.472 1.00 68.06 96 ALA A N 1
ATOM 738 C CA . ALA A 1 96 ? 2.264 22.394 -13.469 1.00 68.06 96 ALA A CA 1
ATOM 739 C C . ALA A 1 96 ? 1.944 21.083 -14.205 1.00 68.06 96 ALA A C 1
ATOM 741 O O . ALA A 1 96 ? 1.009 20.377 -13.837 1.00 68.06 96 ALA A O 1
ATOM 742 N N . ARG A 1 97 ? 2.737 20.712 -15.219 1.00 68.12 97 ARG A N 1
ATOM 743 C CA . ARG A 1 97 ? 2.562 19.433 -15.921 1.00 68.12 97 ARG A CA 1
ATOM 744 C C . ARG A 1 97 ? 2.792 18.216 -15.026 1.00 68.12 97 ARG A C 1
ATOM 746 O O . ARG A 1 97 ? 2.189 17.184 -15.304 1.00 68.12 97 ARG A O 1
ATOM 753 N N . SER A 1 98 ? 3.603 18.308 -13.966 1.00 70.31 98 SER A N 1
ATOM 754 C CA . SER A 1 98 ? 3.789 17.173 -13.049 1.00 70.31 98 SER A CA 1
ATOM 755 C C . SER A 1 98 ? 2.514 16.830 -12.276 1.00 70.31 98 SER A C 1
ATOM 757 O O . SER A 1 98 ? 2.337 15.676 -11.897 1.00 70.31 98 SER A O 1
ATOM 759 N N . LEU A 1 99 ? 1.586 17.784 -12.123 1.00 72.00 99 LEU A N 1
ATOM 760 C CA . LEU A 1 99 ? 0.293 17.556 -11.473 1.00 72.00 99 LEU A CA 1
ATOM 761 C C . LEU A 1 99 ? -0.576 16.551 -12.250 1.00 72.00 99 LEU A C 1
ATOM 763 O O . LEU A 1 99 ? -1.415 15.875 -11.669 1.00 72.00 99 LEU A O 1
ATOM 767 N N . MET A 1 100 ? -0.358 16.389 -13.559 1.00 73.44 100 MET A N 1
ATOM 768 C CA . MET A 1 100 ? -1.078 15.381 -14.350 1.00 73.44 100 MET A CA 1
ATOM 769 C C . MET A 1 100 ? -0.664 13.944 -13.997 1.00 73.44 100 MET A C 1
ATOM 771 O O . MET A 1 100 ? -1.359 13.002 -14.370 1.00 73.44 100 MET A O 1
ATOM 775 N N . ASN A 1 101 ? 0.447 13.758 -13.275 1.00 76.31 101 ASN A N 1
ATOM 776 C CA . ASN A 1 101 ? 0.979 12.436 -12.958 1.00 76.31 101 ASN A CA 1
ATOM 777 C C . ASN A 1 101 ? 0.405 11.830 -11.673 1.00 76.31 101 ASN A C 1
ATOM 779 O O . ASN A 1 101 ? 0.732 10.685 -11.394 1.00 76.31 101 ASN A O 1
ATOM 783 N N . PHE A 1 102 ? -0.447 12.524 -10.909 1.00 81.38 102 PHE A N 1
ATOM 784 C CA . PHE A 1 102 ? -0.950 12.008 -9.628 1.00 81.38 102 PHE A CA 1
ATOM 785 C C . PHE A 1 102 ? -1.717 10.687 -9.757 1.00 81.38 102 PHE A C 1
ATOM 787 O O . PHE A 1 102 ? -1.348 9.699 -9.127 1.00 81.38 102 PHE A O 1
ATOM 794 N N . ILE A 1 103 ? -2.737 10.644 -10.617 1.00 84.69 103 ILE A N 1
ATOM 795 C CA . ILE A 1 103 ? -3.517 9.420 -10.851 1.00 84.69 103 ILE A CA 1
ATOM 796 C C . ILE A 1 103 ? -2.645 8.340 -11.516 1.00 84.69 103 ILE A C 1
ATOM 798 O O . ILE A 1 103 ? -2.602 7.227 -10.993 1.00 84.69 103 ILE A O 1
ATOM 802 N N . PRO A 1 104 ? -1.891 8.629 -12.602 1.00 85.88 104 PRO A N 1
ATOM 803 C CA .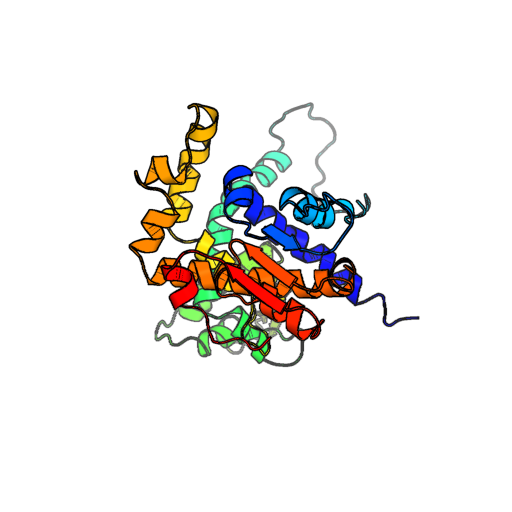 PRO A 1 104 ? -0.969 7.649 -13.166 1.00 85.88 104 PRO A CA 1
ATOM 804 C C . PRO A 1 104 ? 0.038 7.088 -12.155 1.00 85.88 104 PRO A C 1
ATOM 806 O O . PRO A 1 104 ? 0.336 5.901 -12.223 1.00 85.88 104 PRO A O 1
ATOM 809 N N . LEU A 1 105 ? 0.556 7.903 -11.227 1.00 88.06 105 LEU A N 1
ATOM 810 C CA . LEU A 1 105 ? 1.487 7.465 -10.180 1.00 88.06 105 LEU A CA 1
ATOM 811 C C . LEU A 1 105 ? 0.831 6.461 -9.257 1.00 88.06 105 LEU A C 1
ATOM 813 O O . LEU A 1 105 ? 1.366 5.370 -9.091 1.00 88.06 105 LEU A O 1
ATOM 817 N N . GLN A 1 106 ? -0.337 6.812 -8.727 1.00 88.69 106 GLN A N 1
ATOM 818 C CA . GLN A 1 106 ? -1.092 5.946 -7.833 1.00 88.69 106 GLN A CA 1
ATOM 819 C C . GLN A 1 106 ? -1.367 4.585 -8.489 1.00 88.69 106 GLN A C 1
ATOM 821 O O . GLN A 1 106 ? -1.047 3.546 -7.923 1.00 88.69 106 GLN A O 1
ATOM 826 N N . MET A 1 107 ? -1.850 4.589 -9.735 1.00 91.50 107 MET A N 1
ATOM 827 C CA . MET A 1 107 ? -2.137 3.356 -10.479 1.00 91.50 107 MET A CA 1
ATOM 828 C C . MET A 1 107 ? -0.869 2.577 -10.865 1.00 91.50 107 MET A C 1
ATOM 830 O O . MET A 1 107 ? -0.899 1.357 -10.987 1.00 91.50 107 MET A O 1
ATOM 834 N N . THR A 1 108 ? 0.264 3.261 -11.057 1.00 95.31 108 THR A N 1
ATOM 835 C CA . THR A 1 108 ? 1.558 2.604 -11.314 1.00 95.31 108 THR A CA 1
ATOM 836 C C . THR A 1 108 ? 2.064 1.892 -10.062 1.00 95.31 108 THR A C 1
ATOM 838 O O . THR A 1 108 ? 2.599 0.789 -10.173 1.00 95.31 108 THR A O 1
ATOM 841 N N . ILE A 1 109 ? 1.909 2.505 -8.883 1.00 95.62 109 ILE A N 1
ATOM 842 C CA . ILE A 1 109 ? 2.255 1.868 -7.607 1.00 95.62 109 ILE A CA 1
ATOM 843 C C . ILE A 1 109 ? 1.386 0.626 -7.418 1.00 95.62 109 ILE A C 1
ATOM 845 O O . ILE A 1 109 ? 1.937 -0.434 -7.137 1.00 95.62 109 ILE A O 1
ATOM 849 N N . GLU A 1 110 ? 0.078 0.733 -7.662 1.00 95.81 110 GLU A N 1
ATOM 850 C CA . GLU A 1 110 ? -0.841 -0.402 -7.557 1.00 95.81 110 GLU A CA 1
ATOM 851 C C . GLU A 1 110 ? -0.436 -1.567 -8.454 1.00 95.81 110 GLU A C 1
ATOM 853 O O . GLU A 1 110 ? -0.221 -2.678 -7.980 1.00 95.81 110 GLU A O 1
ATOM 858 N N . ALA A 1 111 ? -0.202 -1.295 -9.738 1.00 97.75 111 ALA A N 1
ATOM 859 C CA . ALA A 1 111 ? 0.245 -2.323 -10.670 1.00 97.75 111 ALA A CA 1
ATOM 860 C C . ALA A 1 111 ? 1.561 -2.982 -10.216 1.00 97.75 111 ALA A C 1
ATOM 862 O O . ALA A 1 111 ? 1.762 -4.178 -10.408 1.00 97.75 111 ALA A O 1
ATOM 863 N N . ALA A 1 112 ? 2.479 -2.226 -9.606 1.00 98.06 112 ALA A N 1
ATOM 864 C CA . ALA A 1 112 ? 3.719 -2.783 -9.072 1.00 98.06 112 ALA A CA 1
ATOM 865 C C . ALA A 1 112 ? 3.503 -3.637 -7.808 1.00 98.06 112 ALA A C 1
ATOM 867 O O . ALA A 1 112 ? 4.233 -4.616 -7.622 1.00 98.06 112 ALA A O 1
ATOM 868 N N . ILE A 1 113 ? 2.511 -3.304 -6.971 1.00 97.06 113 ILE A N 1
ATOM 869 C CA . ILE A 1 113 ? 2.067 -4.128 -5.836 1.00 97.06 113 ILE A CA 1
ATOM 870 C C . ILE A 1 113 ? 1.483 -5.447 -6.352 1.00 97.06 113 ILE A C 1
ATOM 872 O O . ILE A 1 113 ? 1.955 -6.510 -5.950 1.00 97.06 113 ILE A O 1
ATOM 876 N N . GLU A 1 114 ? 0.532 -5.393 -7.289 1.00 96.62 114 GLU A N 1
ATOM 877 C CA . GLU A 1 114 ? -0.124 -6.577 -7.866 1.00 96.62 114 GLU A CA 1
ATOM 878 C C . GLU A 1 114 ? 0.865 -7.503 -8.589 1.00 96.62 114 GLU A C 1
ATOM 880 O O . GLU A 1 114 ? 0.792 -8.727 -8.480 1.00 96.62 114 GLU A O 1
ATOM 885 N N . LEU A 1 115 ? 1.849 -6.925 -9.286 1.00 97.94 115 LEU A N 1
ATOM 886 C CA . LEU A 1 115 ? 2.941 -7.663 -9.932 1.00 97.94 115 LEU A CA 1
ATOM 887 C C . LEU A 1 115 ? 4.027 -8.130 -8.948 1.00 97.94 115 LEU A C 1
ATOM 889 O O . LEU A 1 115 ? 5.022 -8.722 -9.369 1.00 97.94 115 LEU A O 1
ATOM 893 N N . ASN A 1 116 ? 3.858 -7.865 -7.650 1.00 96.94 116 ASN A N 1
ATOM 894 C CA . ASN A 1 116 ? 4.762 -8.250 -6.570 1.00 96.94 116 ASN A CA 1
ATOM 895 C C . ASN A 1 116 ? 6.208 -7.744 -6.750 1.00 96.94 116 ASN A C 1
ATOM 897 O O . ASN A 1 116 ? 7.166 -8.348 -6.259 1.00 96.94 116 ASN A O 1
ATOM 901 N N . VAL A 1 117 ? 6.378 -6.619 -7.453 1.00 98.00 117 VAL A N 1
ATOM 902 C CA . VAL A 1 117 ? 7.684 -6.058 -7.834 1.00 98.00 117 VAL A CA 1
ATOM 903 C C . VAL A 1 117 ? 8.548 -5.798 -6.606 1.00 98.00 117 VAL A C 1
ATOM 905 O O . VAL A 1 117 ? 9.725 -6.159 -6.590 1.00 98.00 117 VAL A O 1
ATOM 908 N N . PHE A 1 118 ? 7.973 -5.188 -5.568 1.00 96.81 118 PHE A N 1
ATOM 909 C CA . PHE A 1 118 ? 8.730 -4.789 -4.383 1.00 96.81 118 PHE A CA 1
ATOM 910 C C . PHE A 1 118 ? 9.315 -6.003 -3.652 1.00 96.81 118 PHE A C 1
ATOM 912 O O . PHE A 1 118 ? 10.505 -6.020 -3.339 1.00 96.81 118 PHE A O 1
ATOM 919 N N . SER A 1 119 ? 8.518 -7.059 -3.470 1.00 95.88 119 SER A N 1
ATOM 920 C CA . SER A 1 119 ? 8.978 -8.310 -2.858 1.00 95.88 119 SER A CA 1
ATOM 921 C C . SER A 1 119 ? 10.004 -9.041 -3.720 1.00 95.88 119 SER A C 1
ATOM 923 O O . SER A 1 119 ? 10.940 -9.628 -3.179 1.00 95.88 119 SER A O 1
ATOM 925 N N . ILE A 1 120 ? 9.849 -9.016 -5.050 1.00 97.25 120 ILE A N 1
ATOM 926 C CA . ILE A 1 120 ? 10.818 -9.610 -5.982 1.00 97.25 120 ILE A CA 1
ATOM 927 C C . ILE A 1 120 ? 12.189 -8.939 -5.819 1.00 97.25 120 ILE A C 1
ATOM 929 O O . ILE A 1 120 ? 13.200 -9.625 -5.665 1.00 97.25 120 ILE A O 1
ATOM 933 N N . ILE A 1 121 ? 12.233 -7.603 -5.782 1.00 96.50 121 ILE A N 1
ATOM 934 C CA . ILE A 1 121 ? 13.486 -6.864 -5.569 1.00 96.50 121 ILE A CA 1
ATOM 935 C C . ILE A 1 121 ? 14.042 -7.145 -4.165 1.00 96.50 121 ILE A C 1
ATOM 937 O O . ILE A 1 121 ? 15.237 -7.411 -4.034 1.00 96.50 121 ILE A O 1
ATOM 941 N N . ALA A 1 122 ? 13.198 -7.157 -3.128 1.00 94.25 122 ALA A N 1
ATOM 942 C CA . ALA A 1 122 ? 13.623 -7.415 -1.749 1.00 94.25 122 ALA A CA 1
ATOM 943 C C . ALA A 1 122 ? 14.293 -8.786 -1.564 1.00 94.25 122 ALA A C 1
ATOM 945 O O . ALA A 1 122 ? 15.255 -8.907 -0.810 1.00 94.25 122 ALA A O 1
ATOM 946 N N . LYS A 1 123 ? 13.804 -9.817 -2.263 1.00 93.50 123 LYS A N 1
ATOM 947 C CA . LYS A 1 123 ? 14.310 -11.198 -2.168 1.00 93.50 123 LYS A CA 1
ATOM 948 C C . LYS A 1 123 ? 15.545 -11.464 -3.032 1.00 93.50 123 LYS A C 1
ATOM 950 O O . LYS A 1 123 ? 16.133 -12.536 -2.937 1.00 93.50 123 LYS A O 1
ATOM 955 N N . SER A 1 124 ? 15.934 -10.510 -3.876 1.00 89.06 124 SER A N 1
ATOM 956 C CA . SER A 1 124 ? 16.966 -10.710 -4.898 1.00 89.06 124 SER A CA 1
ATOM 957 C C . SER A 1 124 ? 18.405 -10.752 -4.379 1.00 89.06 124 SER A C 1
ATOM 959 O O . SER A 1 124 ? 19.299 -11.191 -5.101 1.00 89.06 124 SER A O 1
ATOM 961 N N . GLY A 1 125 ? 18.651 -10.312 -3.143 1.00 81.88 125 GLY A N 1
ATOM 962 C CA . GLY A 1 125 ? 19.990 -10.287 -2.564 1.00 81.88 125 GLY A CA 1
ATOM 963 C C . GLY A 1 125 ? 20.095 -9.389 -1.330 1.00 81.88 125 GLY A C 1
ATOM 964 O O . GLY A 1 125 ? 19.079 -9.044 -0.727 1.00 81.88 125 GLY A O 1
ATOM 965 N N . PRO A 1 126 ? 21.320 -8.988 -0.940 1.00 83.19 126 PRO A N 1
ATOM 966 C CA . PRO A 1 126 ? 21.545 -8.071 0.174 1.00 83.19 126 PRO A CA 1
ATOM 967 C C . PRO A 1 126 ? 20.780 -6.751 0.021 1.00 83.19 126 PRO A C 1
ATOM 969 O O . PRO A 1 126 ? 20.458 -6.325 -1.094 1.00 83.19 126 PRO A O 1
ATOM 972 N N . ALA A 1 127 ? 20.549 -6.062 1.140 1.00 78.94 127 ALA A N 1
ATOM 973 C CA . ALA A 1 127 ? 19.924 -4.743 1.136 1.00 78.94 127 ALA A CA 1
ATOM 974 C C . ALA A 1 127 ? 20.642 -3.790 0.158 1.00 78.94 127 ALA A C 1
ATOM 976 O O . ALA A 1 127 ? 21.859 -3.623 0.221 1.00 78.94 127 ALA A O 1
ATOM 977 N N . GLY A 1 128 ? 19.879 -3.176 -0.753 1.00 80.44 128 GLY A N 1
ATOM 978 C CA . GLY A 1 128 ? 20.413 -2.323 -1.823 1.00 80.44 128 GLY A CA 1
ATOM 979 C C . GLY A 1 128 ? 20.668 -3.034 -3.158 1.00 80.44 128 GLY A C 1
ATOM 980 O O . GLY A 1 128 ? 21.181 -2.408 -4.089 1.00 80.44 128 GLY A O 1
ATOM 981 N N . SER A 1 129 ? 20.294 -4.310 -3.288 1.00 90.44 129 SER A N 1
ATOM 982 C CA . SER A 1 129 ? 20.318 -5.024 -4.572 1.00 90.44 129 SER A CA 1
ATOM 983 C C . SER A 1 129 ? 19.442 -4.332 -5.621 1.00 90.44 129 SER A C 1
ATOM 985 O O . SER A 1 129 ? 18.403 -3.752 -5.304 1.00 90.44 129 SER A O 1
ATOM 987 N N . HIS A 1 130 ? 19.889 -4.378 -6.877 1.00 95.69 130 HIS A N 1
ATOM 988 C CA . HIS A 1 130 ? 19.164 -3.828 -8.019 1.00 95.69 130 HIS A CA 1
ATOM 989 C C . HIS A 1 130 ? 18.894 -4.930 -9.039 1.00 95.69 130 HIS A C 1
ATOM 991 O O . HIS A 1 130 ? 19.797 -5.713 -9.339 1.00 95.69 130 HIS A O 1
ATOM 997 N N . LEU A 1 131 ? 17.694 -4.950 -9.615 1.00 96.81 131 LEU A N 1
ATOM 998 C CA . LEU A 1 131 ? 17.298 -5.879 -10.671 1.00 96.81 131 LEU A CA 1
ATOM 999 C C . LEU A 1 131 ? 16.881 -5.147 -11.946 1.00 96.81 131 LEU A C 1
ATOM 1001 O O . LEU A 1 131 ? 16.186 -4.137 -11.893 1.00 96.81 131 LEU A O 1
ATOM 1005 N N . THR A 1 132 ? 17.275 -5.660 -13.104 1.00 96.81 132 THR A N 1
ATOM 1006 C CA . THR A 1 132 ? 16.764 -5.213 -14.404 1.00 96.81 132 THR A CA 1
ATOM 1007 C C . THR A 1 132 ? 15.294 -5.593 -14.567 1.00 96.81 132 THR A C 1
ATOM 1009 O O . THR A 1 132 ? 14.796 -6.531 -13.941 1.00 96.81 132 THR A O 1
ATOM 1012 N N . ALA A 1 133 ? 14.588 -4.914 -15.472 1.00 96.69 133 ALA A N 1
ATOM 1013 C CA . ALA A 1 133 ? 13.203 -5.266 -15.780 1.00 96.69 133 ALA A CA 1
ATOM 1014 C C . ALA A 1 133 ? 13.057 -6.711 -16.302 1.00 96.69 133 ALA A C 1
ATOM 1016 O O . ALA A 1 133 ? 12.032 -7.340 -16.059 1.00 96.69 133 ALA A O 1
ATOM 1017 N N . LYS A 1 134 ? 14.083 -7.260 -16.970 1.00 95.31 134 LYS A N 1
ATOM 1018 C CA . LYS A 1 134 ? 14.118 -8.667 -17.406 1.00 95.31 134 LYS A CA 1
ATOM 1019 C C . LYS A 1 134 ? 14.212 -9.630 -16.217 1.00 95.31 134 LYS A C 1
ATOM 1021 O O . LYS A 1 134 ? 13.457 -10.594 -16.170 1.00 95.31 134 LYS A O 1
ATOM 1026 N N . GLU A 1 135 ? 15.090 -9.343 -15.251 1.00 95.88 135 GLU A N 1
ATOM 1027 C CA . GLU A 1 135 ? 15.263 -10.144 -14.024 1.00 95.88 135 GLU A CA 1
ATOM 1028 C C . GLU A 1 135 ? 14.010 -10.132 -13.128 1.00 95.88 135 GLU A C 1
ATOM 1030 O O . GLU A 1 135 ? 13.726 -11.113 -12.443 1.00 95.88 135 GLU A O 1
ATOM 1035 N N . ILE A 1 136 ? 13.255 -9.027 -13.118 1.00 97.38 136 ILE A N 1
ATOM 1036 C CA . ILE A 1 136 ? 11.982 -8.946 -12.384 1.00 97.38 136 ILE A CA 1
ATOM 1037 C C . ILE A 1 136 ? 10.884 -9.678 -13.166 1.00 97.38 136 ILE A C 1
ATOM 1039 O O . ILE A 1 136 ? 10.159 -10.490 -12.599 1.00 97.38 136 ILE A O 1
ATOM 1043 N N . ALA A 1 137 ? 10.776 -9.436 -14.477 1.00 97.00 137 ALA A N 1
ATOM 1044 C CA . ALA A 1 137 ? 9.743 -10.047 -15.311 1.00 97.00 137 ALA A CA 1
ATOM 1045 C C . ALA A 1 137 ? 9.853 -11.577 -15.394 1.00 97.00 137 ALA A C 1
ATOM 1047 O O . ALA A 1 137 ? 8.824 -12.236 -15.512 1.00 97.00 137 ALA A O 1
ATOM 1048 N N . SER A 1 138 ? 11.056 -12.152 -15.292 1.00 96.19 138 SER A N 1
ATOM 1049 C CA . SER A 1 138 ? 11.247 -13.610 -15.270 1.00 96.19 138 SER A CA 1
ATOM 1050 C C . SER A 1 138 ? 10.666 -14.292 -14.025 1.00 96.19 138 SER A C 1
ATOM 1052 O O . SER A 1 138 ? 10.454 -15.502 -14.042 1.00 96.19 138 SER A O 1
ATOM 1054 N N . GLN A 1 139 ? 10.390 -13.532 -12.961 1.00 97.12 139 GLN A N 1
ATOM 1055 C CA . GLN A 1 139 ? 9.777 -14.019 -11.720 1.00 97.12 139 GLN A CA 1
ATOM 1056 C C . GLN A 1 139 ? 8.258 -13.800 -11.679 1.00 97.12 139 GLN A C 1
ATOM 1058 O O . GLN A 1 139 ? 7.596 -14.234 -10.738 1.00 97.12 139 GLN A O 1
ATOM 1063 N N . ILE A 1 140 ? 7.695 -13.139 -12.693 1.00 96.62 140 ILE A N 1
ATOM 1064 C CA . ILE A 1 140 ? 6.256 -12.909 -12.824 1.00 96.62 140 ILE A CA 1
ATOM 1065 C C . ILE A 1 140 ? 5.673 -14.030 -13.699 1.00 96.62 140 ILE A C 1
ATOM 1067 O O . ILE A 1 140 ? 6.205 -14.286 -14.781 1.00 96.62 140 ILE A O 1
ATOM 1071 N N . PRO A 1 141 ? 4.573 -14.693 -13.290 1.00 95.12 141 PRO A N 1
ATOM 1072 C CA . PRO A 1 141 ? 3.958 -15.769 -14.065 1.00 95.12 141 PRO A CA 1
ATOM 1073 C C . PRO A 1 141 ? 3.252 -15.209 -15.311 1.00 95.12 141 PRO A C 1
ATOM 1075 O O . PRO A 1 141 ? 2.045 -14.979 -15.324 1.00 95.12 141 PRO A O 1
ATOM 1078 N N . THR A 1 142 ? 4.013 -14.956 -16.377 1.00 94.94 142 THR A N 1
ATOM 1079 C CA . THR A 1 142 ? 3.509 -14.392 -17.633 1.00 94.94 142 THR A CA 1
ATOM 1080 C C . THR A 1 142 ? 4.132 -15.065 -18.850 1.00 94.94 142 THR A C 1
ATOM 1082 O O . THR A 1 142 ? 5.313 -15.397 -18.865 1.00 94.94 142 THR A O 1
ATOM 1085 N N . SER A 1 143 ? 3.335 -15.230 -19.905 1.00 94.62 143 SER A N 1
ATOM 1086 C CA . SER A 1 143 ? 3.779 -15.688 -21.227 1.00 94.62 143 SER A CA 1
ATOM 1087 C C . SER A 1 143 ? 3.975 -14.538 -22.223 1.00 94.62 143 SER A C 1
ATOM 1089 O O . SER A 1 143 ? 4.276 -14.774 -23.392 1.00 94.62 143 SER A O 1
ATOM 1091 N N . ASN A 1 144 ? 3.793 -13.282 -21.793 1.00 94.88 144 ASN A N 1
ATOM 1092 C CA . ASN A 1 144 ? 3.891 -12.119 -22.670 1.00 94.88 144 ASN A CA 1
ATOM 1093 C C . ASN A 1 144 ? 5.361 -11.826 -23.037 1.00 94.88 144 ASN A C 1
ATOM 1095 O O . ASN A 1 144 ? 6.118 -11.413 -22.155 1.00 94.88 144 ASN A O 1
ATOM 1099 N N . PRO A 1 145 ? 5.766 -11.914 -24.320 1.00 93.56 145 PRO A N 1
ATOM 1100 C CA . PRO A 1 145 ? 7.150 -11.655 -24.730 1.00 93.56 145 PRO A CA 1
ATOM 1101 C C . PRO A 1 145 ? 7.581 -10.194 -24.520 1.00 93.56 145 PRO A C 1
ATOM 1103 O O . PRO A 1 145 ? 8.769 -9.894 -24.466 1.00 93.56 145 PRO A O 1
ATOM 1106 N N . ASN A 1 146 ? 6.626 -9.269 -24.372 1.00 95.44 146 ASN A N 1
ATOM 1107 C CA . ASN A 1 146 ? 6.885 -7.851 -24.120 1.00 95.44 146 ASN A CA 1
ATOM 1108 C C . ASN A 1 146 ? 6.850 -7.480 -22.626 1.00 95.44 146 ASN A C 1
ATOM 1110 O O . ASN A 1 146 ? 6.907 -6.290 -22.301 1.00 95.44 146 ASN A O 1
ATOM 1114 N N . SER A 1 147 ? 6.733 -8.455 -21.716 1.00 95.19 147 SER A N 1
ATOM 1115 C CA . SER A 1 147 ? 6.574 -8.221 -20.273 1.00 95.19 147 SER A CA 1
ATOM 1116 C C . SER A 1 147 ? 7.685 -7.342 -19.699 1.00 95.19 147 SER A C 1
ATOM 1118 O O . SER A 1 147 ? 7.385 -6.303 -19.119 1.00 95.19 147 SER A O 1
ATOM 1120 N N . ALA A 1 148 ? 8.954 -7.675 -19.950 1.00 95.31 148 ALA A N 1
ATOM 1121 C CA . ALA A 1 148 ? 10.103 -6.909 -19.465 1.00 95.31 148 ALA A CA 1
ATOM 1122 C C . ALA A 1 148 ? 10.094 -5.453 -19.963 1.00 95.31 148 ALA A C 1
ATOM 1124 O O . ALA A 1 148 ? 10.350 -4.527 -19.198 1.00 95.31 148 ALA A O 1
ATOM 1125 N N . ARG A 1 149 ? 9.737 -5.224 -21.234 1.00 94.81 149 ARG A N 1
ATOM 1126 C CA . ARG A 1 149 ? 9.669 -3.874 -21.817 1.00 94.81 149 ARG A CA 1
ATOM 1127 C C . ARG A 1 149 ? 8.535 -3.043 -21.218 1.00 94.81 149 ARG A C 1
ATOM 1129 O O . ARG A 1 149 ? 8.705 -1.849 -20.974 1.00 94.81 149 ARG A O 1
ATOM 1136 N N . ASN A 1 150 ? 7.370 -3.653 -21.021 1.00 96.75 150 ASN A N 1
ATOM 1137 C CA . ASN A 1 150 ? 6.221 -2.986 -20.414 1.00 96.75 150 ASN A CA 1
ATOM 1138 C C . ASN A 1 150 ? 6.477 -2.699 -18.933 1.00 96.75 150 ASN A C 1
ATOM 1140 O O . ASN A 1 150 ? 6.211 -1.588 -18.477 1.00 96.75 150 ASN A O 1
ATOM 1144 N N . LEU A 1 151 ? 7.072 -3.657 -18.223 1.00 97.81 151 LEU A N 1
ATOM 1145 C CA . LEU A 1 151 ? 7.479 -3.505 -16.836 1.00 97.81 151 LEU A CA 1
ATOM 1146 C C . LEU A 1 151 ? 8.516 -2.390 -16.681 1.00 97.81 151 LEU A C 1
ATOM 1148 O O . LEU A 1 151 ? 8.347 -1.543 -15.815 1.00 97.81 151 LEU A O 1
ATOM 1152 N N . ASP A 1 152 ? 9.515 -2.292 -17.563 1.00 96.44 152 ASP A N 1
ATOM 1153 C CA . ASP A 1 152 ? 10.485 -1.188 -17.535 1.00 96.44 152 ASP A CA 1
ATOM 1154 C C . ASP A 1 152 ? 9.791 0.184 -17.546 1.00 96.44 152 ASP A C 1
ATOM 1156 O O . ASP A 1 152 ? 10.173 1.083 -16.806 1.00 96.44 152 ASP A O 1
ATOM 1160 N N . ARG A 1 153 ? 8.704 0.357 -18.310 1.00 95.56 153 ARG A N 1
ATOM 1161 C CA . ARG A 1 153 ? 7.948 1.623 -18.326 1.00 95.56 153 ARG A CA 1
ATOM 1162 C C . ARG A 1 153 ? 7.306 1.941 -16.973 1.00 95.56 153 ARG A C 1
ATOM 1164 O O . ARG A 1 153 ? 7.337 3.105 -16.577 1.00 95.56 153 ARG A O 1
ATOM 1171 N N . ILE A 1 154 ? 6.762 0.931 -16.293 1.00 97.38 154 ILE A N 1
ATOM 1172 C CA . ILE A 1 154 ? 6.197 1.038 -14.938 1.00 97.38 154 ILE A CA 1
ATOM 1173 C C . ILE A 1 154 ? 7.315 1.403 -13.953 1.00 97.38 154 ILE A C 1
ATOM 1175 O O . ILE A 1 154 ? 7.227 2.403 -13.246 1.00 97.38 154 ILE A O 1
ATOM 1179 N N . LEU A 1 155 ? 8.426 0.663 -13.973 1.00 97.62 155 LEU A N 1
ATOM 1180 C CA . LEU A 1 155 ? 9.550 0.874 -13.059 1.00 97.62 155 LEU A CA 1
ATOM 1181 C C . LEU A 1 155 ? 10.219 2.243 -13.254 1.00 97.62 155 LEU A C 1
ATOM 1183 O O . LEU A 1 155 ? 10.556 2.908 -12.276 1.00 97.62 155 LEU A O 1
ATOM 1187 N N . ARG A 1 156 ? 10.361 2.723 -14.498 1.00 95.25 156 ARG A N 1
ATOM 1188 C CA . ARG A 1 156 ? 10.866 4.080 -14.785 1.00 95.25 156 ARG A CA 1
ATOM 1189 C C . ARG A 1 156 ? 9.974 5.161 -14.201 1.00 95.25 156 ARG A C 1
ATOM 1191 O O . ARG A 1 156 ? 10.484 6.175 -13.735 1.00 95.25 156 ARG A O 1
ATOM 1198 N N . MET A 1 157 ? 8.660 4.966 -14.254 1.00 91.44 157 MET A N 1
ATOM 1199 C CA . MET A 1 157 ? 7.700 5.908 -13.698 1.00 91.44 157 MET A CA 1
ATOM 1200 C C . MET A 1 157 ? 7.902 6.027 -12.180 1.00 91.44 157 MET A C 1
ATOM 1202 O O . MET A 1 157 ? 8.072 7.140 -11.678 1.00 91.44 157 MET A O 1
ATOM 1206 N N . LEU A 1 158 ? 8.016 4.896 -11.479 1.00 93.56 158 LEU A N 1
ATOM 1207 C CA . LEU A 1 158 ? 8.327 4.859 -10.046 1.00 93.56 158 LEU A CA 1
ATOM 1208 C C . LEU A 1 158 ? 9.696 5.487 -9.735 1.00 93.56 158 LEU A C 1
ATOM 1210 O O . LEU A 1 158 ? 9.819 6.293 -8.814 1.00 93.56 158 LEU A O 1
ATOM 1214 N N . ALA A 1 159 ? 10.717 5.187 -10.539 1.00 93.12 159 ALA A N 1
ATOM 1215 C CA . ALA A 1 159 ? 12.065 5.720 -10.362 1.00 93.12 159 ALA A CA 1
ATOM 1216 C C . ALA A 1 159 ? 12.151 7.246 -10.533 1.00 93.12 159 ALA A C 1
ATOM 1218 O O . ALA A 1 159 ? 12.841 7.914 -9.768 1.00 93.12 159 ALA A O 1
ATOM 1219 N N . VAL A 1 160 ? 11.432 7.824 -11.505 1.00 88.12 160 VAL A N 1
ATOM 1220 C CA . VAL A 1 160 ? 11.385 9.287 -11.712 1.00 88.12 160 VAL A CA 1
ATOM 1221 C C . VAL A 1 160 ? 10.747 10.011 -10.521 1.00 88.12 160 VAL A C 1
ATOM 1223 O O . VAL A 1 160 ? 11.077 11.167 -10.264 1.00 88.12 160 VAL A O 1
ATOM 1226 N N . HIS A 1 161 ? 9.883 9.327 -9.771 1.00 86.69 161 HIS A N 1
ATOM 1227 C CA . HIS A 1 161 ? 9.293 9.830 -8.529 1.00 86.69 161 HIS A CA 1
ATOM 1228 C C . HIS A 1 161 ? 10.086 9.413 -7.280 1.00 86.69 161 HIS A C 1
ATOM 1230 O O . HIS A 1 161 ? 9.589 9.557 -6.166 1.00 86.69 161 HIS A O 1
ATOM 1236 N N . SER A 1 162 ? 11.318 8.917 -7.451 1.00 90.44 162 SER A N 1
ATOM 1237 C CA . SER A 1 162 ? 12.204 8.464 -6.371 1.00 90.44 162 SER A CA 1
ATOM 1238 C C . SER A 1 162 ? 11.614 7.352 -5.497 1.00 90.44 162 SER A C 1
ATOM 1240 O O . SER A 1 162 ? 12.019 7.200 -4.350 1.00 90.44 162 SER A O 1
ATOM 1242 N N . LEU A 1 163 ? 10.672 6.571 -6.029 1.00 91.81 163 LEU A N 1
ATOM 1243 C CA . LEU A 1 163 ? 10.131 5.387 -5.356 1.00 91.81 163 LEU A CA 1
ATOM 1244 C C . LEU A 1 163 ? 10.992 4.147 -5.622 1.00 91.81 163 LEU A C 1
ATOM 1246 O O . LEU A 1 163 ? 10.958 3.196 -4.863 1.00 91.81 163 LEU A O 1
ATOM 1250 N N . LEU A 1 164 ? 11.805 4.151 -6.678 1.00 95.44 164 LEU A N 1
ATOM 1251 C CA . LEU A 1 164 ? 12.833 3.134 -6.904 1.00 95.44 164 LEU A CA 1
ATOM 1252 C C . LEU A 1 164 ? 14.178 3.817 -7.145 1.00 95.44 164 LEU A C 1
ATOM 1254 O O . LEU A 1 164 ? 14.255 4.828 -7.849 1.00 95.44 164 LEU A O 1
ATOM 1258 N N . SER A 1 165 ? 15.251 3.262 -6.585 1.00 95.50 165 SER A N 1
ATOM 1259 C CA . SER A 1 165 ? 16.612 3.647 -6.953 1.00 95.50 165 SER A CA 1
ATOM 1260 C C . SER A 1 165 ? 16.973 3.027 -8.298 1.00 95.50 165 SER A C 1
ATOM 1262 O O . SER A 1 165 ? 16.420 1.998 -8.685 1.00 95.50 165 SER A O 1
ATOM 1264 N N . THR A 1 166 ? 17.903 3.644 -9.028 1.00 96.44 166 THR A N 1
ATOM 1265 C CA . THR A 1 166 ? 18.354 3.109 -10.318 1.00 96.44 166 THR A CA 1
ATOM 1266 C C . THR A 1 166 ? 19.861 2.958 -10.371 1.00 96.44 166 THR A C 1
ATOM 1268 O O . THR A 1 166 ? 20.598 3.779 -9.827 1.00 96.44 166 THR A O 1
ATOM 1271 N N . SER A 1 167 ? 20.305 1.920 -11.067 1.00 94.31 167 SER A N 1
ATOM 1272 C CA . SER A 1 167 ? 21.698 1.684 -11.431 1.00 94.31 167 SER A CA 1
ATOM 1273 C C . SER A 1 167 ? 21.773 1.171 -12.870 1.00 94.31 167 SER A C 1
ATOM 1275 O O . SER A 1 167 ? 20.747 0.936 -13.515 1.00 94.31 167 SER A O 1
ATOM 1277 N N . LEU A 1 168 ? 22.988 1.052 -13.396 1.00 93.44 168 LEU A N 1
ATOM 1278 C CA . LEU A 1 168 ? 23.249 0.470 -14.708 1.00 93.44 168 LEU A CA 1
ATOM 1279 C C . LEU A 1 168 ? 23.956 -0.871 -14.517 1.00 93.44 168 LEU A C 1
ATOM 1281 O O . LEU A 1 168 ? 24.871 -0.973 -13.697 1.00 93.44 168 LEU A O 1
ATOM 1285 N N . LYS A 1 169 ? 23.507 -1.886 -15.254 1.00 90.31 169 LYS A N 1
ATOM 1286 C CA . LYS A 1 169 ? 24.146 -3.201 -15.354 1.00 90.31 169 LYS A CA 1
ATOM 1287 C C . LYS A 1 169 ? 24.469 -3.500 -16.823 1.00 90.31 169 LYS A C 1
ATOM 1289 O O . LYS A 1 169 ? 23.708 -3.062 -17.685 1.00 90.31 169 LYS A O 1
ATOM 1294 N N . PRO A 1 170 ? 25.520 -4.279 -17.127 1.00 88.44 170 PRO A N 1
ATOM 1295 C CA . PRO A 1 170 ? 25.749 -4.788 -18.479 1.00 88.44 170 PRO A CA 1
ATOM 1296 C C . PRO A 1 170 ? 24.514 -5.521 -19.010 1.00 88.44 170 PRO A C 1
ATOM 1298 O O . PRO A 1 170 ? 23.885 -6.279 -18.265 1.00 88.44 170 PRO A O 1
ATOM 1301 N N . SER A 1 171 ? 24.148 -5.277 -20.270 1.00 84.56 171 SER A N 1
ATOM 1302 C CA . SER A 1 171 ? 23.025 -5.982 -20.884 1.00 84.56 171 SER A CA 1
ATOM 1303 C C . SER A 1 171 ? 23.397 -7.429 -21.190 1.00 84.56 171 SER A C 1
ATOM 1305 O O . SER A 1 171 ? 24.512 -7.721 -21.612 1.00 84.56 171 SER A O 1
ATOM 1307 N N . ALA A 1 172 ? 22.440 -8.337 -21.004 1.00 78.50 172 ALA A N 1
ATOM 1308 C CA . ALA A 1 172 ? 22.614 -9.747 -21.350 1.00 78.50 172 ALA A CA 1
ATOM 1309 C C . ALA A 1 172 ? 22.611 -10.001 -22.871 1.00 78.50 172 ALA A C 1
ATOM 1311 O O . ALA A 1 172 ? 23.081 -11.048 -23.306 1.00 78.50 172 ALA A O 1
ATOM 1312 N N . ASP A 1 173 ? 22.073 -9.067 -23.665 1.00 78.94 173 ASP A N 1
ATOM 1313 C CA . ASP A 1 173 ? 21.910 -9.244 -25.114 1.00 78.94 173 ASP A CA 1
ATOM 1314 C C . ASP A 1 173 ? 23.081 -8.638 -25.910 1.00 78.94 173 ASP A C 1
ATOM 1316 O O . ASP A 1 173 ? 23.364 -9.079 -27.022 1.00 78.94 173 ASP A O 1
ATOM 1320 N N . ASP A 1 174 ? 23.740 -7.616 -25.355 1.00 82.38 174 ASP A N 1
ATOM 1321 C CA . ASP A 1 174 ? 24.848 -6.889 -25.980 1.00 82.38 174 ASP A CA 1
ATOM 1322 C C . ASP A 1 174 ? 25.749 -6.291 -24.889 1.00 82.38 174 ASP A C 1
ATOM 1324 O O . ASP A 1 174 ? 25.339 -5.389 -24.154 1.00 82.38 174 ASP A O 1
ATOM 1328 N N . GLU A 1 175 ? 26.988 -6.776 -24.786 1.00 75.94 175 GLU A N 1
ATOM 1329 C CA . GLU A 1 175 ? 27.958 -6.329 -23.776 1.00 75.94 175 GLU A CA 1
ATOM 1330 C C . GLU A 1 175 ? 28.332 -4.840 -23.905 1.00 75.94 175 GLU A C 1
ATOM 1332 O O . GLU A 1 175 ? 28.795 -4.235 -22.934 1.00 75.94 175 GLU A O 1
ATOM 1337 N N . ALA A 1 176 ? 28.111 -4.221 -25.073 1.00 82.31 176 ALA A N 1
ATOM 1338 C CA . ALA A 1 176 ? 28.314 -2.787 -25.271 1.00 82.31 176 ALA A CA 1
ATOM 1339 C C . ALA A 1 176 ? 27.155 -1.936 -24.716 1.00 82.31 176 ALA A C 1
ATOM 1341 O O . ALA A 1 176 ? 27.304 -0.719 -24.557 1.00 82.31 176 ALA A O 1
ATOM 1342 N N . LEU A 1 177 ? 26.006 -2.550 -24.412 1.00 84.44 177 LEU A N 1
ATOM 1343 C CA . LEU A 1 177 ? 24.823 -1.881 -23.879 1.00 84.44 177 LEU A CA 1
ATOM 1344 C C . LEU A 1 177 ? 24.707 -2.050 -22.360 1.00 84.44 177 LEU A C 1
ATOM 1346 O O . LEU A 1 177 ? 25.197 -2.999 -21.749 1.00 84.44 177 LEU A O 1
ATOM 1350 N N . GLN A 1 178 ? 24.031 -1.089 -21.734 1.00 87.56 178 GLN A N 1
ATOM 1351 C CA . GLN A 1 178 ? 23.749 -1.088 -20.302 1.00 87.56 178 GLN A CA 1
ATOM 1352 C C . GLN A 1 178 ? 22.237 -1.072 -20.087 1.00 87.56 178 GLN A C 1
ATOM 1354 O O . GLN A 1 178 ? 21.544 -0.172 -20.567 1.00 87.56 178 GLN A O 1
ATOM 1359 N N . ASP A 1 179 ? 21.741 -2.042 -19.326 1.00 89.25 179 ASP A N 1
ATOM 1360 C CA . ASP A 1 179 ? 20.354 -2.117 -18.896 1.00 89.25 179 ASP A CA 1
ATOM 1361 C C . ASP A 1 179 ? 20.161 -1.370 -17.574 1.00 89.25 179 ASP A C 1
ATOM 1363 O O . ASP A 1 179 ? 20.992 -1.408 -16.660 1.00 89.25 179 ASP A O 1
ATOM 1367 N N . ARG A 1 180 ? 19.021 -0.684 -17.454 1.00 94.44 180 ARG A N 1
ATOM 1368 C CA . ARG A 1 180 ? 18.628 -0.051 -16.195 1.00 94.44 180 ARG A CA 1
ATOM 1369 C C . ARG A 1 180 ? 18.196 -1.124 -15.206 1.00 94.44 180 ARG A C 1
ATOM 1371 O O . ARG A 1 180 ? 17.324 -1.940 -15.507 1.00 94.44 180 ARG A O 1
ATOM 1378 N N . ALA A 1 181 ? 18.769 -1.071 -14.015 1.00 96.81 181 ALA A N 1
ATOM 1379 C CA . ALA A 1 181 ? 18.370 -1.885 -12.885 1.00 96.81 181 ALA A CA 1
ATOM 1380 C C . ALA A 1 181 ? 17.735 -1.013 -11.796 1.00 96.81 181 ALA A C 1
ATOM 1382 O O . ALA A 1 181 ? 18.036 0.176 -11.680 1.00 96.81 181 ALA A O 1
ATOM 1383 N N . TYR A 1 182 ? 16.847 -1.615 -11.013 1.00 97.75 182 TYR A N 1
ATOM 1384 C CA . TYR A 1 182 ? 15.968 -0.960 -10.055 1.00 97.75 182 TYR A CA 1
ATOM 1385 C C . TYR A 1 182 ? 16.146 -1.568 -8.672 1.00 97.75 182 TYR A C 1
ATOM 1387 O O . TYR A 1 182 ? 16.139 -2.790 -8.532 1.00 97.75 182 TYR A O 1
ATOM 1395 N N . GLY A 1 183 ? 16.302 -0.715 -7.667 1.00 96.88 183 GLY A N 1
ATOM 1396 C CA . GLY A 1 183 ? 16.393 -1.091 -6.260 1.00 96.88 183 GLY A CA 1
ATOM 1397 C C . GLY A 1 183 ? 15.295 -0.418 -5.443 1.00 96.88 183 GLY A C 1
ATOM 1398 O O . GLY A 1 183 ? 14.693 0.566 -5.875 1.00 96.88 183 GLY A O 1
ATOM 1399 N N . LEU A 1 184 ? 15.025 -0.955 -4.256 1.00 96.25 184 LEU A N 1
ATOM 1400 C CA . LEU A 1 184 ? 14.066 -0.356 -3.328 1.00 96.25 184 LEU A CA 1
ATOM 1401 C C . LEU A 1 184 ? 14.637 0.916 -2.704 1.00 96.25 184 LEU A C 1
ATOM 1403 O O . LEU A 1 184 ? 15.805 0.958 -2.309 1.00 96.25 184 LEU A O 1
ATOM 1407 N N . THR A 1 185 ? 13.792 1.931 -2.546 1.00 93.00 185 THR A N 1
ATOM 1408 C CA . THR A 1 185 ? 14.083 3.065 -1.661 1.00 93.00 185 THR A CA 1
ATOM 1409 C C . THR A 1 185 ? 13.509 2.827 -0.272 1.00 93.00 185 THR A C 1
ATOM 1411 O O . THR A 1 185 ? 12.738 1.890 -0.052 1.00 93.00 185 THR A O 1
ATOM 1414 N N . LYS A 1 186 ? 13.857 3.708 0.673 1.00 87.06 186 LYS A N 1
ATOM 1415 C CA . LYS A 1 186 ? 13.319 3.670 2.037 1.00 87.06 186 LYS A CA 1
ATOM 1416 C C . LYS A 1 186 ? 11.793 3.747 2.057 1.00 87.06 186 LYS A C 1
ATOM 1418 O O . LYS A 1 186 ? 11.172 3.067 2.864 1.00 87.06 186 LYS A O 1
ATOM 1423 N N . GLU A 1 187 ? 11.211 4.539 1.161 1.00 82.50 187 GLU A N 1
ATOM 1424 C CA . GLU A 1 187 ? 9.769 4.708 1.005 1.00 82.50 187 GLU A CA 1
ATOM 1425 C C . GLU A 1 187 ? 9.101 3.405 0.571 1.00 82.50 187 GLU A C 1
ATOM 1427 O O . GLU A 1 187 ? 8.057 3.058 1.095 1.00 82.50 187 GLU A O 1
ATOM 1432 N N . THR A 1 188 ? 9.700 2.654 -0.354 1.00 91.12 188 THR A N 1
ATOM 1433 C CA . THR A 1 188 ? 9.095 1.405 -0.852 1.00 91.12 188 THR A CA 1
ATOM 1434 C C . THR A 1 188 ? 9.403 0.172 -0.013 1.00 91.12 188 THR A C 1
ATOM 1436 O O . THR A 1 188 ? 8.797 -0.871 -0.236 1.00 91.12 188 THR A O 1
ATOM 1439 N N . LEU A 1 189 ? 10.295 0.271 0.980 1.00 89.75 189 LEU A N 1
ATOM 1440 C CA . LEU A 1 189 ? 10.535 -0.828 1.921 1.00 89.75 189 LEU A CA 1
ATOM 1441 C C . LEU A 1 189 ? 9.282 -1.167 2.733 1.00 89.75 189 LEU A C 1
ATOM 1443 O O . LEU A 1 189 ? 9.058 -2.337 3.009 1.00 89.75 189 LEU A O 1
ATOM 1447 N N . CYS A 1 190 ? 8.438 -0.185 3.066 1.00 86.94 190 CYS A N 1
ATOM 1448 C CA . CYS A 1 190 ? 7.184 -0.454 3.776 1.00 86.94 190 CYS A CA 1
ATOM 1449 C C . CYS A 1 190 ? 6.105 -1.100 2.893 1.00 86.94 190 CYS A C 1
ATOM 1451 O O . CYS A 1 190 ? 5.066 -1.498 3.411 1.00 86.94 190 CYS A O 1
ATOM 1453 N N . LEU A 1 191 ? 6.333 -1.219 1.579 1.00 92.44 191 LEU A N 1
ATOM 1454 C CA . LEU A 1 191 ? 5.469 -1.968 0.658 1.00 92.44 191 LEU A CA 1
ATOM 1455 C C . LEU A 1 191 ? 5.884 -3.438 0.538 1.00 92.44 191 LEU A C 1
ATOM 1457 O O . LEU A 1 191 ? 5.194 -4.219 -0.112 1.00 92.44 191 LEU A O 1
ATOM 1461 N N . VAL A 1 192 ? 7.006 -3.818 1.151 1.00 93.38 192 VAL A N 1
ATOM 1462 C CA . VAL A 1 192 ? 7.445 -5.207 1.253 1.00 93.38 192 VAL A CA 1
ATOM 1463 C C . VAL A 1 192 ? 6.884 -5.784 2.554 1.00 93.38 192 VAL A C 1
ATOM 1465 O O . VAL A 1 192 ? 7.097 -5.179 3.604 1.00 93.38 192 VAL A O 1
ATOM 1468 N N . PRO A 1 193 ? 6.197 -6.938 2.514 1.00 91.44 193 PRO A N 1
ATOM 1469 C CA . PRO A 1 193 ? 5.772 -7.629 3.724 1.00 91.44 193 PRO A CA 1
ATOM 1470 C C . PRO A 1 193 ? 6.960 -7.959 4.633 1.00 91.44 193 PRO A C 1
ATOM 1472 O O . PRO A 1 193 ? 7.974 -8.482 4.163 1.00 91.44 193 PRO A O 1
ATOM 1475 N N . ASP A 1 194 ? 6.826 -7.664 5.924 1.00 87.75 194 ASP A N 1
ATOM 1476 C CA . ASP A 1 194 ? 7.792 -8.068 6.945 1.00 87.75 194 ASP A CA 1
ATOM 1477 C C . ASP A 1 194 ? 7.729 -9.584 7.240 1.00 87.75 194 ASP A C 1
ATOM 1479 O O . ASP A 1 194 ? 7.037 -10.354 6.568 1.00 87.75 194 ASP A O 1
ATOM 1483 N N . GLU A 1 195 ? 8.459 -10.037 8.261 1.00 83.12 195 GLU A N 1
ATOM 1484 C CA . GLU A 1 195 ? 8.469 -11.442 8.699 1.00 83.12 195 GLU A CA 1
ATOM 1485 C C . GLU A 1 195 ? 7.091 -11.973 9.130 1.00 83.12 195 GLU A C 1
ATOM 1487 O O . GLU A 1 195 ? 6.839 -13.175 9.050 1.00 83.12 195 GLU A O 1
ATOM 1492 N N . ASN A 1 196 ? 6.186 -11.079 9.533 1.00 79.56 196 ASN A N 1
ATOM 1493 C CA . ASN A 1 196 ? 4.812 -11.383 9.916 1.00 79.56 196 ASN A CA 1
ATOM 1494 C C . ASN A 1 196 ? 3.824 -11.172 8.755 1.00 79.56 196 ASN A C 1
ATOM 1496 O O . ASN A 1 196 ? 2.615 -11.324 8.943 1.00 79.56 196 ASN A O 1
ATOM 1500 N N . GLY A 1 197 ? 4.321 -10.821 7.566 1.00 85.56 197 GLY A N 1
ATOM 1501 C CA . GLY A 1 197 ? 3.522 -10.545 6.380 1.00 85.56 197 GLY A CA 1
ATOM 1502 C C . GLY A 1 197 ? 2.858 -9.164 6.358 1.00 85.56 197 GLY A C 1
ATOM 1503 O O . GLY A 1 197 ? 1.963 -8.963 5.542 1.00 85.56 197 GLY A O 1
ATOM 1504 N N . VAL A 1 198 ? 3.264 -8.229 7.225 1.00 86.50 198 VAL A N 1
ATOM 1505 C CA . VAL A 1 198 ? 2.662 -6.891 7.375 1.00 86.50 198 VAL A CA 1
ATOM 1506 C C . VAL A 1 198 ? 3.337 -5.875 6.450 1.00 86.50 198 VAL A C 1
ATOM 1508 O O . VAL A 1 198 ? 4.563 -5.818 6.377 1.00 86.50 198 VAL A O 1
ATOM 1511 N N . SER A 1 199 ? 2.548 -5.038 5.766 1.00 90.19 199 SER A N 1
ATOM 1512 C CA . SER A 1 199 ? 3.029 -3.942 4.909 1.00 90.19 199 SER A CA 1
ATOM 1513 C C . SER A 1 199 ? 1.996 -2.810 4.767 1.00 90.19 199 SER A C 1
ATOM 1515 O O . SER A 1 199 ? 0.849 -2.928 5.181 1.00 90.19 199 SER A O 1
ATOM 1517 N N . LEU A 1 200 ? 2.367 -1.698 4.128 1.00 88.44 200 LEU A N 1
ATOM 1518 C CA . LEU A 1 200 ? 1.413 -0.661 3.703 1.00 88.44 200 LEU A CA 1
ATOM 1519 C C . LEU A 1 200 ? 0.755 -0.955 2.347 1.00 88.44 200 LEU A C 1
ATOM 1521 O O . LEU A 1 200 ? -0.100 -0.183 1.913 1.00 88.44 200 LEU A O 1
ATOM 1525 N N . ALA A 1 201 ? 1.121 -2.049 1.673 1.00 92.94 201 ALA A N 1
ATOM 1526 C CA . ALA A 1 201 ? 0.601 -2.358 0.345 1.00 92.94 201 ALA A CA 1
ATOM 1527 C C . ALA A 1 201 ? -0.939 -2.487 0.306 1.00 92.94 201 ALA A C 1
ATOM 1529 O O . ALA A 1 201 ? -1.540 -1.824 -0.539 1.00 92.94 201 ALA A O 1
ATOM 1530 N N . PRO A 1 202 ? -1.614 -3.196 1.240 1.00 90.81 202 PRO A N 1
ATOM 1531 C CA . PRO A 1 202 ? -3.076 -3.293 1.225 1.00 90.81 202 PRO A CA 1
ATOM 1532 C C . PRO A 1 202 ? -3.775 -1.935 1.341 1.00 90.81 202 PRO A C 1
ATOM 1534 O O . PRO A 1 202 ? -4.811 -1.712 0.717 1.00 90.81 202 PRO A O 1
ATOM 1537 N N . LEU A 1 203 ? -3.199 -0.999 2.108 1.00 87.19 203 LEU A N 1
ATOM 1538 C CA . LEU A 1 203 ? -3.758 0.343 2.261 1.00 87.19 203 LEU A CA 1
ATOM 1539 C C . LEU A 1 203 ? -3.728 1.116 0.941 1.00 87.19 203 LEU A C 1
ATOM 1541 O O . LEU A 1 203 ? -4.688 1.819 0.628 1.00 87.19 203 LEU A O 1
ATOM 1545 N N . ILE A 1 204 ? -2.651 0.978 0.165 1.00 89.38 204 ILE A N 1
ATOM 1546 C CA . ILE A 1 204 ? -2.570 1.568 -1.174 1.00 89.38 204 ILE A CA 1
ATOM 1547 C C . ILE A 1 204 ? -3.613 0.923 -2.087 1.00 89.38 204 ILE A C 1
ATOM 1549 O O . ILE A 1 204 ? -4.405 1.664 -2.668 1.00 89.38 204 ILE A O 1
ATOM 1553 N N . SER A 1 205 ? -3.698 -0.409 -2.106 1.00 93.12 205 SER A N 1
ATOM 1554 C CA . SER A 1 205 ? -4.694 -1.145 -2.895 1.00 93.12 205 SER A CA 1
ATOM 1555 C C . SER A 1 205 ? -6.122 -0.724 -2.590 1.00 93.12 205 SER A C 1
ATOM 1557 O O . SER A 1 205 ? -6.868 -0.379 -3.501 1.00 93.12 205 SER A O 1
ATOM 1559 N N . PHE A 1 206 ? -6.481 -0.612 -1.310 1.00 89.38 206 PHE A N 1
ATOM 1560 C CA . PHE A 1 206 ? -7.805 -0.137 -0.911 1.00 89.38 206 PHE A CA 1
ATOM 1561 C C . PHE A 1 206 ? -8.116 1.268 -1.455 1.00 89.38 206 PHE A C 1
ATOM 1563 O O . PHE A 1 206 ? -9.225 1.524 -1.910 1.00 89.38 206 PHE A O 1
ATOM 1570 N N . ASN A 1 207 ? -7.142 2.184 -1.456 1.00 85.50 207 ASN A N 1
ATOM 1571 C CA . ASN A 1 207 ? -7.327 3.536 -1.998 1.00 85.50 207 ASN A CA 1
ATOM 1572 C C . ASN A 1 207 ? -7.361 3.578 -3.538 1.00 85.50 207 ASN A C 1
ATOM 1574 O O . ASN A 1 207 ? -7.813 4.569 -4.116 1.00 85.50 207 ASN A O 1
ATOM 1578 N N . CYS A 1 208 ? -6.879 2.526 -4.201 1.00 90.56 208 CYS A N 1
ATOM 1579 C CA . CYS A 1 208 ? -6.908 2.368 -5.652 1.00 90.56 208 CYS A CA 1
ATOM 1580 C C . CYS A 1 208 ? -8.198 1.717 -6.168 1.00 90.56 208 CYS A C 1
ATOM 1582 O O . CYS A 1 208 ? -8.452 1.771 -7.373 1.00 90.56 208 CYS A O 1
ATOM 1584 N N . GLU A 1 209 ? -9.024 1.150 -5.284 1.00 91.12 209 GLU A N 1
ATOM 1585 C CA . GLU A 1 209 ? -10.306 0.542 -5.640 1.00 91.12 209 GLU A CA 1
ATOM 1586 C C . GLU A 1 209 ? -11.194 1.511 -6.424 1.00 91.12 209 GLU A C 1
ATOM 1588 O O . GLU A 1 209 ? -11.418 2.655 -6.018 1.00 91.12 209 GLU A O 1
ATOM 1593 N N . LEU A 1 210 ? -11.741 1.055 -7.554 1.00 90.62 210 LEU A N 1
ATOM 1594 C CA . LEU A 1 210 ? -12.443 1.927 -8.504 1.00 90.62 210 LEU A CA 1
ATOM 1595 C C . LEU A 1 210 ? -13.628 2.662 -7.869 1.00 90.62 210 LEU A C 1
ATOM 1597 O O . LEU A 1 210 ? -13.868 3.830 -8.175 1.00 90.62 210 LEU A O 1
ATOM 1601 N N . ASP A 1 211 ? -14.355 1.997 -6.973 1.00 89.38 211 ASP A N 1
ATOM 1602 C CA . ASP A 1 211 ? -15.496 2.584 -6.270 1.00 89.38 211 ASP A CA 1
ATOM 1603 C C . ASP A 1 211 ? -15.064 3.635 -5.239 1.00 89.38 211 ASP A C 1
ATOM 1605 O O . ASP A 1 211 ? -15.753 4.648 -5.069 1.00 89.38 211 ASP A O 1
ATOM 1609 N N . ILE A 1 212 ? -13.896 3.449 -4.613 1.00 87.44 212 ILE A N 1
ATOM 1610 C CA . ILE A 1 212 ? -13.267 4.462 -3.762 1.00 87.44 212 ILE A CA 1
ATOM 1611 C C . ILE A 1 212 ? -12.834 5.646 -4.631 1.00 87.44 212 ILE A C 1
ATOM 1613 O O . ILE A 1 212 ? -13.236 6.778 -4.365 1.00 87.44 212 ILE A O 1
ATOM 1617 N N . VAL A 1 213 ? -12.115 5.407 -5.732 1.00 87.75 213 VAL A N 1
ATOM 1618 C CA . VAL A 1 213 ? -11.642 6.458 -6.650 1.00 87.75 213 VAL A CA 1
ATOM 1619 C C . VAL A 1 213 ? -12.801 7.252 -7.256 1.00 87.75 213 VAL A C 1
ATOM 1621 O O . VAL A 1 213 ? -12.734 8.479 -7.347 1.00 87.75 213 VAL A O 1
ATOM 1624 N N . LYS A 1 214 ? -13.902 6.588 -7.619 1.00 88.94 214 LYS A N 1
ATOM 1625 C CA . LYS A 1 214 ? -15.115 7.249 -8.114 1.00 88.94 214 LYS A CA 1
ATOM 1626 C C . LYS A 1 214 ? -15.664 8.242 -7.092 1.00 88.94 214 LYS A C 1
ATOM 1628 O O . LYS A 1 214 ? -16.049 9.344 -7.487 1.00 88.94 214 LYS A O 1
ATOM 1633 N N . SER A 1 215 ? -15.658 7.901 -5.802 1.00 88.44 215 SER A N 1
ATOM 1634 C CA . SER A 1 215 ? -16.137 8.815 -4.757 1.00 88.44 215 SER A CA 1
ATOM 1635 C C . SER A 1 215 ? -15.337 10.121 -4.688 1.00 88.44 215 SER A C 1
ATOM 1637 O O . SER A 1 215 ? -15.907 11.180 -4.445 1.00 88.44 215 SER A O 1
ATOM 1639 N N . LEU A 1 216 ? -14.042 10.084 -5.018 1.00 86.56 216 LEU A N 1
ATOM 1640 C CA . LEU A 1 216 ? -13.164 11.260 -5.011 1.00 86.56 216 LEU A CA 1
ATOM 1641 C C . LEU A 1 216 ? -13.557 12.305 -6.056 1.00 86.56 216 LEU A C 1
ATOM 1643 O O . LEU A 1 216 ? -13.300 13.495 -5.883 1.00 86.56 216 LEU A O 1
ATOM 1647 N N . SER A 1 217 ? -14.225 11.889 -7.133 1.00 87.06 217 SER A N 1
ATOM 1648 C CA . SER A 1 217 ? -14.751 12.834 -8.122 1.00 87.06 217 SER A CA 1
ATOM 1649 C C . SER A 1 217 ? -15.884 13.713 -7.570 1.00 87.06 217 SER A C 1
ATOM 1651 O O . SER A 1 217 ? -16.170 14.758 -8.156 1.00 87.06 217 SER A O 1
ATOM 1653 N N . MET A 1 218 ? -16.479 13.336 -6.428 1.00 90.50 218 MET A N 1
ATOM 1654 C CA . MET A 1 218 ? -17.542 14.076 -5.735 1.00 90.50 218 MET A CA 1
ATOM 1655 C C . MET A 1 218 ? -17.010 15.039 -4.654 1.00 90.50 218 MET A C 1
ATOM 1657 O O . MET A 1 218 ? -17.796 15.677 -3.962 1.00 90.50 218 MET A O 1
ATOM 1661 N N . LEU A 1 219 ? -15.685 15.190 -4.485 1.00 85.94 219 LEU A N 1
ATOM 1662 C CA . LEU A 1 219 ? -15.098 16.065 -3.447 1.00 85.94 219 LEU A CA 1
ATOM 1663 C C . LEU A 1 219 ? -15.511 17.538 -3.568 1.00 85.94 219 LEU A C 1
ATOM 1665 O O . LEU A 1 219 ? -15.532 18.263 -2.580 1.00 85.94 219 LEU A O 1
ATOM 1669 N N . LYS A 1 220 ? -15.840 18.011 -4.774 1.00 86.56 220 LYS A N 1
ATOM 1670 C CA . LYS A 1 220 ? -16.368 19.373 -4.940 1.00 86.56 220 LYS A CA 1
ATOM 1671 C C . LYS A 1 220 ? -17.740 19.522 -4.271 1.00 86.56 220 LYS A C 1
ATOM 1673 O O . LYS A 1 220 ? -18.066 20.596 -3.782 1.00 86.56 220 LYS A O 1
ATOM 1678 N N . ASP A 1 221 ? -18.538 18.458 -4.254 1.00 87.62 221 ASP A N 1
ATOM 1679 C CA . ASP A 1 221 ? -19.930 18.505 -3.819 1.00 87.62 221 ASP A CA 1
ATOM 1680 C C . ASP A 1 221 ? -20.017 18.578 -2.292 1.00 87.62 221 ASP A C 1
ATOM 1682 O O . ASP A 1 221 ? -20.899 19.255 -1.783 1.00 87.62 221 ASP A O 1
ATOM 1686 N N . SER A 1 222 ? -19.029 18.043 -1.560 1.00 84.75 222 SER A N 1
ATOM 1687 C CA . SER A 1 222 ? -18.911 18.260 -0.108 1.00 84.75 222 SER A CA 1
ATOM 1688 C C . SER A 1 222 ? -18.600 19.715 0.278 1.00 84.75 222 SER A C 1
ATOM 1690 O O . SER A 1 222 ? -18.660 20.065 1.451 1.00 84.75 222 SER A O 1
ATOM 1692 N N . VAL A 1 223 ? -18.229 20.568 -0.686 1.00 85.69 223 VAL A N 1
ATOM 1693 C CA . VAL A 1 223 ? -18.072 22.021 -0.485 1.00 85.69 223 VAL A CA 1
ATOM 1694 C C . VAL A 1 223 ? -19.333 22.777 -0.904 1.00 85.69 223 VAL A C 1
ATOM 1696 O O . VAL A 1 223 ? -19.678 23.791 -0.302 1.00 85.69 223 VAL A O 1
ATOM 1699 N N . LEU A 1 224 ? -19.989 22.322 -1.973 1.00 90.19 224 LEU A N 1
ATOM 1700 C CA . LEU A 1 224 ? -21.114 23.025 -2.592 1.00 90.19 224 LEU A CA 1
ATOM 1701 C C . LEU A 1 224 ? -22.456 22.722 -1.923 1.00 90.19 224 LEU A C 1
ATOM 1703 O O . LEU A 1 224 ? -23.351 23.566 -1.949 1.00 90.19 224 LEU A O 1
ATOM 1707 N N . GLU A 1 225 ? -22.606 21.531 -1.358 1.00 90.06 225 GLU A N 1
ATOM 1708 C CA . GLU A 1 225 ? -23.849 21.039 -0.781 1.00 90.06 225 GLU A CA 1
ATOM 1709 C C . GLU A 1 225 ? -23.646 20.744 0.717 1.00 90.06 225 GLU A C 1
ATOM 1711 O O . GLU A 1 225 ? -22.624 20.164 1.096 1.00 90.06 225 GLU A O 1
ATOM 1716 N N . PRO A 1 226 ? -24.592 21.133 1.591 1.00 87.56 226 PRO A N 1
ATOM 1717 C CA . PRO A 1 226 ? -24.495 20.829 3.013 1.00 87.56 226 PRO A CA 1
ATOM 1718 C C . PRO A 1 226 ? -24.581 19.316 3.253 1.00 87.56 226 PRO A C 1
ATOM 1720 O O . PRO A 1 226 ? -25.378 18.630 2.618 1.00 87.56 226 PRO A O 1
ATOM 1723 N N . GLU A 1 227 ? -23.780 18.824 4.202 1.00 83.62 227 GLU A N 1
ATOM 1724 C CA . GLU A 1 227 ? -23.865 17.455 4.744 1.00 83.62 227 GLU A CA 1
ATOM 1725 C C . GLU A 1 227 ? -23.670 16.330 3.701 1.00 83.62 227 GLU A C 1
ATOM 1727 O O . GLU A 1 227 ? -24.106 15.195 3.898 1.00 83.62 227 GLU A O 1
ATOM 1732 N N . ILE A 1 228 ? -22.982 16.609 2.585 1.00 83.19 228 ILE A N 1
ATOM 1733 C CA . ILE A 1 228 ? -22.665 15.597 1.570 1.00 83.19 228 ILE A CA 1
ATOM 1734 C C . ILE A 1 228 ? -21.364 14.859 1.886 1.00 83.19 228 ILE A C 1
ATOM 1736 O O . ILE A 1 228 ? -20.270 15.421 1.833 1.00 83.19 228 ILE A O 1
ATOM 1740 N N . VAL A 1 229 ? -21.487 13.542 2.070 1.00 85.75 229 VAL A N 1
ATOM 1741 C CA . VAL A 1 229 ? -20.357 12.606 2.067 1.00 85.75 229 VAL A CA 1
ATOM 1742 C C . VAL A 1 229 ? -20.083 12.146 0.623 1.00 85.75 229 VAL A C 1
ATOM 1744 O O . VAL A 1 229 ? -20.975 11.554 0.001 1.00 85.75 229 VAL A O 1
ATOM 1747 N N . PRO A 1 230 ? -18.868 12.345 0.067 1.00 86.75 230 PRO A N 1
ATOM 1748 C CA . PRO A 1 230 ? -18.552 12.021 -1.331 1.00 86.75 230 PRO A CA 1
ATOM 1749 C C . PRO A 1 230 ? -18.876 10.578 -1.749 1.00 86.75 230 PRO A C 1
ATOM 1751 O O . PRO A 1 230 ? -19.376 10.342 -2.850 1.00 86.75 230 PRO A O 1
ATOM 1754 N N . PHE A 1 231 ? -18.647 9.603 -0.862 1.00 87.06 231 PHE A N 1
ATOM 1755 C CA . PHE A 1 231 ? -18.972 8.200 -1.132 1.00 87.06 231 PHE A CA 1
ATOM 1756 C C . PHE A 1 231 ? -20.479 7.971 -1.271 1.00 87.06 231 PHE A C 1
ATOM 1758 O O . PHE A 1 231 ? -20.925 7.374 -2.252 1.00 87.06 231 PHE A O 1
ATOM 1765 N N . TYR A 1 232 ? -21.267 8.518 -0.342 1.00 88.81 232 TYR A N 1
ATOM 1766 C CA . TYR A 1 232 ? -22.723 8.436 -0.395 1.00 88.81 232 TYR A CA 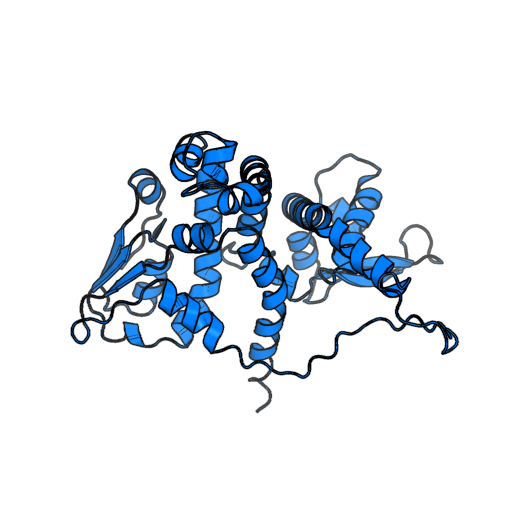1
ATOM 1767 C C . TYR A 1 232 ? -23.271 9.111 -1.657 1.00 88.81 232 TYR A C 1
ATOM 1769 O O . TYR A 1 232 ? -24.124 8.551 -2.337 1.00 88.81 232 TYR A O 1
ATOM 1777 N N .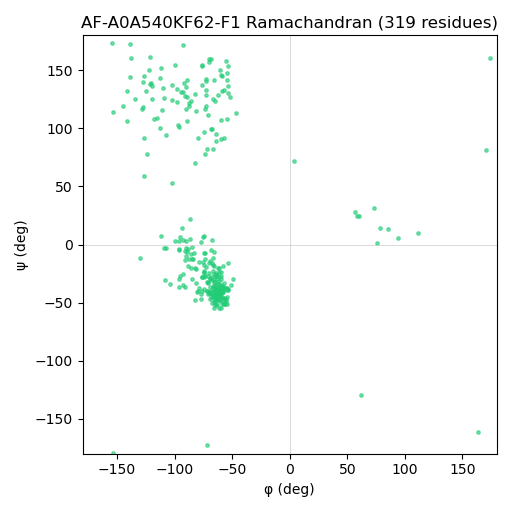 LYS A 1 233 ? -22.726 10.268 -2.052 1.00 89.06 233 LYS A N 1
ATOM 1778 C CA . LYS A 1 233 ? -23.119 10.950 -3.297 1.00 89.06 233 LYS A CA 1
ATOM 1779 C C . LYS A 1 233 ? -22.865 10.093 -4.543 1.00 89.06 233 LYS A C 1
ATOM 1781 O O . LYS A 1 233 ? -23.681 10.090 -5.460 1.00 89.06 233 LYS A O 1
ATOM 1786 N N . ALA A 1 234 ? -21.748 9.366 -4.581 1.00 91.31 234 ALA A N 1
ATOM 1787 C CA . ALA A 1 234 ? -21.358 8.552 -5.731 1.00 91.31 234 ALA A CA 1
ATOM 1788 C C . ALA A 1 234 ? -22.142 7.234 -5.868 1.00 91.31 234 ALA A C 1
ATOM 1790 O O . ALA A 1 234 ? -22.256 6.714 -6.988 1.00 91.31 234 ALA A O 1
ATOM 1791 N N . HIS A 1 235 ? -22.631 6.680 -4.751 1.00 91.06 235 HIS A N 1
ATOM 1792 C CA . HIS A 1 235 ? -23.141 5.301 -4.684 1.00 91.06 235 HIS A CA 1
ATOM 1793 C C . HIS A 1 235 ? -24.523 5.147 -4.034 1.00 91.06 235 HIS A C 1
ATOM 1795 O O . HIS A 1 235 ? -25.126 4.086 -4.153 1.00 91.06 235 HIS A O 1
ATOM 1801 N N . GLY A 1 236 ? -25.045 6.181 -3.375 1.00 92.06 236 GLY A N 1
ATOM 1802 C CA . GLY A 1 236 ? -26.362 6.193 -2.725 1.00 92.06 236 GLY A CA 1
ATOM 1803 C C . GLY A 1 236 ? -26.451 5.433 -1.399 1.00 92.06 236 GLY A C 1
ATOM 1804 O O . GLY A 1 236 ? -27.528 5.385 -0.815 1.00 92.06 236 GLY A O 1
ATOM 1805 N N . ILE A 1 237 ? -25.347 4.845 -0.930 1.00 91.19 237 ILE A N 1
ATOM 1806 C CA . ILE A 1 237 ? -25.231 4.138 0.353 1.00 91.19 237 ILE A CA 1
ATOM 1807 C C . ILE A 1 237 ? -23.911 4.501 1.038 1.00 91.19 237 ILE A C 1
ATOM 1809 O O . ILE A 1 237 ? -22.987 5.005 0.391 1.00 91.19 237 ILE A O 1
ATOM 1813 N N . THR A 1 238 ? -23.812 4.276 2.349 1.00 84.94 238 THR A N 1
ATOM 1814 C CA . THR A 1 238 ? -22.575 4.550 3.099 1.00 84.94 238 THR A CA 1
ATOM 1815 C C . THR A 1 238 ? -21.466 3.563 2.726 1.00 84.94 238 THR A C 1
ATOM 1817 O O . THR A 1 238 ? -21.723 2.466 2.228 1.00 84.94 238 THR A O 1
ATOM 1820 N N . ILE A 1 239 ? -20.206 3.928 2.988 1.00 82.75 239 ILE A N 1
ATOM 1821 C CA . ILE A 1 239 ? -19.059 3.055 2.692 1.00 82.75 239 ILE A CA 1
ATOM 1822 C C . ILE A 1 239 ? -19.119 1.737 3.476 1.00 82.75 239 ILE A C 1
ATOM 1824 O O . ILE A 1 239 ? -18.794 0.687 2.931 1.00 82.75 239 ILE A O 1
ATOM 1828 N N . PHE A 1 240 ? -19.596 1.759 4.723 1.00 79.50 240 PHE A N 1
ATOM 1829 C CA . PHE A 1 240 ? -19.721 0.553 5.542 1.00 79.50 240 PHE A CA 1
ATOM 1830 C C . PHE A 1 240 ? -20.836 -0.371 5.050 1.00 79.50 240 PHE A C 1
ATOM 1832 O O . PHE A 1 240 ? -20.615 -1.577 4.940 1.00 79.50 240 PHE A O 1
ATOM 1839 N N . GLU A 1 241 ? -21.999 0.174 4.678 1.00 83.88 241 GLU A N 1
ATOM 1840 C CA . GLU A 1 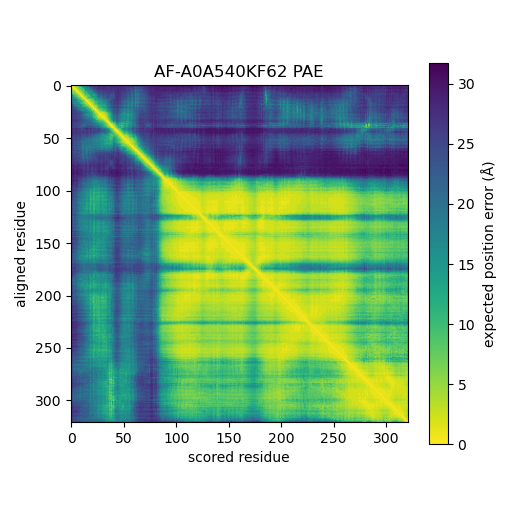241 ? -23.061 -0.608 4.031 1.00 83.88 241 GLU A CA 1
ATOM 1841 C C . GLU A 1 241 ? -22.563 -1.204 2.714 1.00 83.88 241 GLU A C 1
ATOM 1843 O O . GLU A 1 241 ? -22.737 -2.396 2.467 1.00 83.88 241 GLU A O 1
ATOM 1848 N N . TYR A 1 242 ? -21.855 -0.416 1.906 1.00 85.75 242 TYR A N 1
ATOM 1849 C CA . TYR A 1 242 ? -21.263 -0.877 0.657 1.00 85.75 242 TYR A CA 1
ATOM 1850 C C . TYR A 1 242 ? -20.290 -2.043 0.868 1.00 85.75 242 TYR A C 1
ATOM 1852 O O . TYR A 1 242 ? -20.435 -3.096 0.245 1.00 85.75 242 TYR A O 1
ATOM 1860 N N . MET A 1 243 ? -19.340 -1.896 1.795 1.00 85.81 243 MET A N 1
ATOM 1861 C CA . MET A 1 243 ? -18.381 -2.949 2.141 1.00 85.81 243 MET A CA 1
ATOM 1862 C C . MET A 1 243 ? -19.067 -4.190 2.718 1.00 85.81 243 MET A C 1
ATOM 1864 O O . MET A 1 243 ? -18.645 -5.303 2.418 1.00 85.81 243 MET A O 1
ATOM 1868 N N . SER A 1 244 ? -20.164 -4.035 3.468 1.00 84.56 244 SER A N 1
ATOM 1869 C CA . SER A 1 244 ? -20.928 -5.176 3.992 1.00 84.56 244 SER A CA 1
ATOM 1870 C C . SER A 1 244 ? -21.515 -6.067 2.886 1.00 84.56 244 SER A C 1
ATOM 1872 O O . SER A 1 244 ? -21.723 -7.259 3.102 1.00 84.56 244 SER A O 1
ATOM 1874 N N . THR A 1 245 ? -21.717 -5.514 1.683 1.00 88.12 245 THR A N 1
ATOM 1875 C CA . THR A 1 245 ? -22.175 -6.263 0.500 1.00 88.12 245 THR A CA 1
ATOM 1876 C C . THR A 1 245 ? -21.040 -6.853 -0.343 1.00 88.12 245 THR A C 1
ATOM 1878 O O . THR A 1 245 ? -21.299 -7.661 -1.233 1.00 88.12 245 THR A O 1
ATOM 1881 N N . LYS A 1 246 ? -19.780 -6.484 -0.073 1.00 89.62 246 LYS A N 1
ATOM 1882 C CA . LYS A 1 246 ? -18.596 -6.884 -0.847 1.00 89.62 246 LYS A CA 1
ATOM 1883 C C . LYS A 1 246 ? -17.535 -7.505 0.060 1.00 89.62 246 LYS A C 1
ATOM 1885 O O . LYS A 1 246 ? -16.663 -6.809 0.577 1.00 89.62 246 LYS A O 1
ATOM 1890 N N . ALA A 1 247 ? -17.581 -8.830 0.206 1.00 88.38 247 ALA A N 1
ATOM 1891 C CA . ALA A 1 247 ? -16.688 -9.570 1.102 1.00 88.38 247 ALA A CA 1
ATOM 1892 C C . ALA A 1 247 ? -15.195 -9.292 0.842 1.00 88.38 247 ALA A C 1
ATOM 1894 O O . ALA A 1 247 ? -14.463 -9.018 1.787 1.00 88.38 247 ALA A O 1
ATOM 1895 N N . GLU A 1 248 ? -14.756 -9.295 -0.419 1.00 90.12 248 GLU A N 1
ATOM 1896 C CA . GLU A 1 248 ? -13.353 -9.038 -0.786 1.00 90.12 248 GLU A CA 1
ATOM 1897 C C . GLU A 1 248 ? -12.906 -7.620 -0.405 1.00 90.12 248 GLU A C 1
ATOM 1899 O O . GLU A 1 248 ? -11.848 -7.445 0.194 1.00 90.12 248 GLU A O 1
ATOM 1904 N N . LEU A 1 249 ? -13.748 -6.613 -0.659 1.00 87.88 249 LEU A N 1
ATOM 1905 C CA . LEU A 1 249 ? -13.460 -5.225 -0.293 1.00 87.88 249 LEU A CA 1
ATOM 1906 C C . LEU A 1 249 ? -13.436 -5.036 1.229 1.00 87.88 249 LEU A C 1
ATOM 1908 O O . LEU A 1 249 ? -12.571 -4.336 1.747 1.00 87.88 249 LEU A O 1
ATOM 1912 N N . SER A 1 250 ? -14.353 -5.682 1.955 1.00 86.12 250 SER A N 1
ATOM 1913 C CA . SER A 1 250 ? -14.356 -5.667 3.421 1.00 86.12 250 SER A CA 1
ATOM 1914 C C . SER A 1 250 ? -13.106 -6.333 3.996 1.00 86.12 250 SER A C 1
ATOM 1916 O O . SER A 1 250 ? -12.517 -5.803 4.935 1.00 86.12 250 SER A O 1
ATOM 1918 N N . GLN A 1 251 ? -12.670 -7.459 3.428 1.00 87.81 251 GLN A N 1
ATOM 1919 C CA . GLN A 1 251 ? -11.433 -8.128 3.833 1.00 87.81 251 GLN A CA 1
ATOM 1920 C C . GLN A 1 251 ? -10.207 -7.265 3.541 1.00 87.81 251 GLN A C 1
ATOM 1922 O O . GLN A 1 251 ? -9.340 -7.138 4.407 1.00 87.81 251 GLN A O 1
ATOM 1927 N N . LEU A 1 252 ? -10.147 -6.642 2.360 1.00 88.44 252 LEU A N 1
ATOM 1928 C CA . LEU A 1 252 ? -9.076 -5.719 2.000 1.00 88.44 252 LEU A CA 1
ATOM 1929 C C . LEU A 1 252 ? -9.040 -4.532 2.964 1.00 88.44 252 LEU A C 1
ATOM 1931 O O . LEU A 1 252 ? -7.989 -4.256 3.526 1.00 88.44 252 LEU A O 1
ATOM 1935 N N . PHE A 1 253 ? -10.180 -3.893 3.235 1.00 84.19 253 PHE A N 1
ATOM 1936 C CA . PHE A 1 253 ? -10.286 -2.804 4.207 1.00 84.19 253 PHE A CA 1
ATOM 1937 C C . PHE A 1 253 ? -9.792 -3.221 5.598 1.00 84.19 253 PHE A C 1
ATOM 1939 O O . PHE A 1 253 ? -8.918 -2.566 6.168 1.00 84.19 253 PHE A O 1
ATOM 1946 N N . ASN A 1 254 ? -10.292 -4.344 6.121 1.00 80.00 254 ASN A N 1
ATOM 1947 C CA . ASN A 1 254 ? -9.903 -4.859 7.434 1.00 80.00 254 ASN A CA 1
ATOM 1948 C C . ASN A 1 254 ? -8.397 -5.151 7.500 1.00 80.00 254 ASN A C 1
ATOM 1950 O O . ASN A 1 254 ? -7.739 -4.798 8.480 1.00 80.00 254 ASN A O 1
ATOM 1954 N N . LYS A 1 255 ? -7.836 -5.750 6.442 1.00 84.88 255 LYS A N 1
ATOM 1955 C CA . LYS A 1 255 ? -6.398 -6.012 6.317 1.00 84.88 255 LYS A CA 1
ATOM 1956 C C . LYS A 1 255 ? -5.594 -4.711 6.295 1.00 84.88 255 LYS A C 1
ATOM 1958 O O . LYS A 1 255 ? -4.631 -4.583 7.046 1.00 84.88 255 LYS A O 1
ATOM 1963 N N . SER A 1 256 ? -6.018 -3.730 5.502 1.00 84.50 256 SER A N 1
ATOM 1964 C CA . SER A 1 256 ? -5.392 -2.408 5.406 1.00 84.50 256 SER A CA 1
ATOM 1965 C C . SER A 1 256 ? -5.350 -1.684 6.743 1.00 84.50 256 SER A C 1
ATOM 1967 O O . SER A 1 256 ? -4.305 -1.156 7.124 1.00 84.50 256 SER A O 1
ATOM 1969 N N . MET A 1 257 ? -6.465 -1.687 7.478 1.00 78.12 257 MET A N 1
ATOM 1970 C CA . MET A 1 257 ? -6.537 -1.070 8.802 1.00 78.12 257 MET A CA 1
ATOM 1971 C C . MET A 1 257 ? -5.661 -1.811 9.814 1.00 78.12 257 MET A C 1
ATOM 1973 O O . MET A 1 257 ? -4.917 -1.177 10.562 1.00 78.12 257 MET A O 1
ATOM 1977 N N . ALA A 1 258 ? -5.692 -3.146 9.819 1.00 74.81 258 ALA A N 1
ATOM 1978 C CA . ALA A 1 258 ? -4.892 -3.946 10.740 1.00 74.81 258 ALA A CA 1
ATOM 1979 C C . ALA A 1 258 ? -3.383 -3.768 10.507 1.00 74.81 258 ALA A C 1
ATOM 1981 O O . ALA A 1 258 ? -2.631 -3.572 11.462 1.00 74.81 258 ALA A O 1
ATOM 1982 N N . GLU A 1 259 ? -2.926 -3.820 9.254 1.00 82.25 259 GLU A N 1
ATOM 1983 C CA . GLU A 1 259 ? -1.505 -3.692 8.917 1.00 82.25 259 GLU A CA 1
ATOM 1984 C C . GLU A 1 259 ? -0.976 -2.268 9.141 1.00 82.25 259 GLU A C 1
ATOM 1986 O O . GLU A 1 259 ? 0.087 -2.102 9.741 1.00 82.25 259 GLU A O 1
ATOM 1991 N N . SER A 1 260 ? -1.742 -1.237 8.769 1.00 75.56 260 SER A N 1
ATOM 1992 C CA . SER A 1 260 ? -1.382 0.163 9.044 1.00 75.56 260 SER A CA 1
ATOM 1993 C C . SER A 1 260 ? -1.292 0.444 10.549 1.00 75.56 260 SER A C 1
ATOM 1995 O O . SER A 1 260 ? -0.306 1.011 11.030 1.00 75.56 260 SER A O 1
ATOM 1997 N N . SER A 1 261 ? -2.282 -0.025 11.318 1.00 69.94 261 SER A N 1
ATOM 1998 C CA . SER A 1 261 ? -2.270 0.090 12.778 1.00 69.94 261 SER A CA 1
ATOM 1999 C C . SER A 1 261 ? -1.071 -0.622 13.385 1.00 69.94 261 SER A C 1
ATOM 2001 O O . SER A 1 261 ? -0.415 -0.062 14.257 1.00 69.94 261 SER A O 1
ATOM 2003 N N . ASN A 1 262 ? -0.713 -1.808 12.887 1.00 71.94 262 ASN A N 1
ATOM 2004 C CA . ASN A 1 262 ? 0.456 -2.528 13.380 1.00 71.94 262 ASN A CA 1
ATOM 2005 C C . ASN A 1 262 ? 1.739 -1.711 13.266 1.00 71.94 262 ASN A C 1
ATOM 2007 O O . ASN A 1 262 ? 2.462 -1.618 14.258 1.00 71.94 262 ASN A O 1
ATOM 2011 N N . LEU A 1 263 ? 1.998 -1.136 12.092 1.00 71.56 263 LEU A N 1
ATOM 2012 C CA . LEU A 1 263 ? 3.228 -0.394 11.823 1.00 71.56 263 LEU A CA 1
ATOM 2013 C C . LEU A 1 263 ? 3.336 0.869 12.687 1.00 71.56 263 LEU A C 1
ATOM 2015 O O . LEU A 1 263 ? 4.406 1.174 13.207 1.00 71.56 263 LEU A O 1
ATOM 2019 N N . ASN A 1 264 ? 2.224 1.579 12.886 1.00 69.62 264 ASN A N 1
ATOM 2020 C CA . ASN A 1 264 ? 2.213 2.809 13.679 1.00 69.62 264 ASN A CA 1
ATOM 2021 C C . ASN A 1 264 ? 2.274 2.531 15.186 1.00 69.62 264 ASN A C 1
ATOM 2023 O O . ASN A 1 264 ? 2.954 3.236 15.936 1.00 69.62 264 ASN A O 1
ATOM 2027 N N . PHE A 1 265 ? 1.561 1.504 15.646 1.00 73.31 265 PHE A N 1
ATOM 2028 C CA . PHE A 1 265 ? 1.360 1.277 17.071 1.00 73.31 265 PHE A CA 1
ATOM 2029 C C . PHE A 1 265 ? 2.611 0.731 17.773 1.00 73.31 265 PHE A C 1
ATOM 2031 O O . PHE A 1 265 ? 2.808 0.994 18.959 1.00 73.31 265 PHE A O 1
ATOM 2038 N N . ASP A 1 266 ? 3.515 0.063 17.047 1.00 73.25 266 ASP A N 1
ATOM 2039 C CA . ASP A 1 266 ? 4.814 -0.345 17.601 1.00 73.25 266 ASP A CA 1
ATOM 2040 C C . ASP A 1 266 ? 5.673 0.859 18.008 1.00 73.25 266 ASP A C 1
ATOM 2042 O O . ASP A 1 266 ? 6.322 0.829 19.055 1.00 73.25 266 ASP A O 1
ATOM 2046 N N . GLU A 1 267 ? 5.649 1.943 17.228 1.00 73.94 267 GLU A N 1
ATOM 2047 C CA . GLU A 1 267 ? 6.341 3.188 17.579 1.00 73.94 267 GLU A CA 1
ATOM 2048 C C . GLU A 1 267 ? 5.649 3.914 18.736 1.00 73.94 267 GLU A C 1
ATOM 2050 O O . GLU A 1 267 ? 6.323 4.387 19.655 1.00 73.94 267 GLU A O 1
ATOM 2055 N N . VAL A 1 268 ? 4.310 3.929 18.756 1.00 77.00 268 VAL A N 1
ATOM 2056 C CA . VAL A 1 268 ? 3.533 4.491 19.874 1.00 77.00 268 VAL A CA 1
ATOM 2057 C C . VAL A 1 268 ? 3.914 3.802 21.178 1.00 77.00 268 VAL A C 1
ATOM 2059 O O . VAL A 1 268 ? 4.276 4.476 22.141 1.00 77.00 268 VAL A O 1
ATOM 2062 N N . LEU A 1 269 ? 3.919 2.467 21.212 1.00 80.31 269 LEU A N 1
ATOM 2063 C CA . LEU A 1 269 ? 4.254 1.719 22.420 1.00 80.31 269 LEU A CA 1
ATOM 2064 C C . LEU A 1 269 ? 5.679 2.002 22.911 1.00 80.31 269 LEU A C 1
ATOM 2066 O O . LEU A 1 269 ? 5.929 1.879 24.110 1.00 80.31 269 LEU A O 1
ATOM 2070 N N . LYS A 1 270 ? 6.636 2.364 22.047 1.00 81.12 270 LYS A N 1
ATOM 2071 C CA . LYS A 1 270 ? 8.009 2.695 22.481 1.00 81.12 270 LYS A CA 1
ATOM 2072 C C . LYS A 1 270 ? 8.067 3.968 23.323 1.00 81.12 270 LYS A C 1
ATOM 2074 O O . LYS A 1 270 ? 8.866 4.021 24.258 1.00 81.12 270 LYS A O 1
ATOM 2079 N N . VAL A 1 271 ? 7.242 4.966 23.007 1.00 83.06 271 VAL A N 1
ATOM 2080 C CA . VAL A 1 271 ? 7.324 6.310 23.608 1.00 83.06 271 VAL A CA 1
ATOM 2081 C C . VAL A 1 271 ? 6.185 6.618 24.576 1.00 83.06 271 VAL A C 1
ATOM 2083 O O . VAL A 1 271 ? 6.383 7.363 25.534 1.00 83.06 271 VAL A O 1
ATOM 2086 N N . TYR A 1 272 ? 5.003 6.046 24.357 1.00 79.69 272 TYR A N 1
ATOM 2087 C CA . TYR A 1 272 ? 3.823 6.300 25.169 1.00 79.69 272 TYR A CA 1
ATOM 2088 C C . TYR A 1 272 ? 3.792 5.382 26.392 1.00 79.69 272 TYR A C 1
ATOM 2090 O O . TYR A 1 272 ? 3.832 4.158 26.279 1.00 79.69 272 TYR A O 1
ATOM 2098 N N . LYS A 1 273 ? 3.712 5.994 27.577 1.00 84.88 273 LYS A N 1
ATOM 2099 C CA . LYS A 1 273 ? 3.749 5.301 28.873 1.00 84.88 273 LYS A CA 1
ATOM 2100 C C . LYS A 1 273 ? 2.410 5.251 29.602 1.00 84.88 273 LYS A C 1
ATOM 2102 O O . LYS A 1 273 ? 2.314 4.602 30.634 1.00 84.88 273 LYS A O 1
ATOM 2107 N N . GLY A 1 274 ? 1.361 5.875 29.066 1.00 86.12 274 GLY A N 1
ATOM 2108 C CA . GLY A 1 274 ? 0.070 5.971 29.757 1.00 86.12 274 GLY A CA 1
ATOM 2109 C C . GLY A 1 274 ? -0.688 4.650 29.916 1.00 86.12 274 GLY A C 1
ATOM 2110 O O . GLY A 1 274 ? -1.708 4.630 30.589 1.00 86.12 274 GLY A O 1
ATOM 2111 N N . PHE A 1 275 ? -0.187 3.546 29.352 1.00 87.44 275 PHE A N 1
ATOM 2112 C CA . PHE A 1 275 ? -0.716 2.204 29.602 1.00 87.44 275 PHE A CA 1
ATOM 2113 C C . PHE A 1 275 ? -0.132 1.532 30.857 1.00 87.44 275 PHE A C 1
ATOM 2115 O O . PHE A 1 275 ? -0.681 0.531 31.295 1.00 87.44 275 PHE A O 1
ATOM 2122 N N . GLU A 1 276 ? 0.947 2.054 31.456 1.00 89.81 276 GLU A N 1
ATOM 2123 C CA . GLU A 1 276 ? 1.672 1.377 32.552 1.00 89.81 276 GLU A CA 1
ATOM 2124 C C . GLU A 1 276 ? 0.841 1.156 33.828 1.00 89.81 276 GLU A C 1
ATOM 2126 O O . GLU A 1 276 ? 1.125 0.224 34.575 1.00 89.81 276 GLU A O 1
ATOM 2131 N N . GLU A 1 277 ? -0.179 1.984 34.071 1.00 90.56 277 GLU A N 1
ATOM 2132 C CA . GLU A 1 277 ? -1.057 1.896 35.251 1.00 90.56 277 GLU A CA 1
ATOM 2133 C C . GLU A 1 277 ? -2.497 1.476 34.900 1.00 90.56 277 GLU A C 1
ATOM 2135 O O . GLU A 1 277 ? -3.402 1.504 35.745 1.00 90.56 277 GLU A O 1
ATOM 2140 N N . VAL A 1 278 ? -2.740 1.099 33.641 1.00 91.38 278 VAL A N 1
ATOM 2141 C CA . VAL A 1 278 ? -4.067 0.690 33.177 1.00 91.38 278 VAL A CA 1
ATOM 2142 C C . VAL A 1 278 ? -4.367 -0.723 33.672 1.00 91.38 278 VAL A C 1
ATOM 2144 O O . VAL A 1 278 ? -3.513 -1.598 33.641 1.00 91.38 278 VAL A O 1
ATOM 2147 N N . LYS A 1 279 ? -5.590 -0.967 34.147 1.00 91.06 279 LYS A N 1
ATOM 2148 C CA . LYS A 1 279 ? -6.031 -2.321 34.546 1.00 91.06 279 LYS A CA 1
ATOM 2149 C C . LYS A 1 279 ? -6.960 -2.974 33.535 1.00 91.06 279 LYS A C 1
ATOM 2151 O O . LYS A 1 279 ? -6.925 -4.184 33.360 1.00 91.06 279 LYS A O 1
ATOM 2156 N N . GLU A 1 280 ? -7.792 -2.174 32.884 1.00 92.56 280 GLU A N 1
ATOM 2157 C CA . GLU A 1 280 ? -8.764 -2.624 31.893 1.00 92.56 280 GLU A CA 1
ATOM 2158 C C . GLU A 1 280 ? -8.811 -1.600 30.763 1.00 92.56 280 GLU A C 1
ATOM 2160 O O . GLU A 1 280 ? -8.883 -0.387 31.015 1.00 92.56 280 GLU A O 1
ATOM 2165 N N . LEU A 1 281 ? -8.744 -2.098 29.531 1.00 88.69 281 LEU A N 1
ATOM 2166 C CA . LEU A 1 281 ? -8.657 -1.287 28.327 1.00 88.69 281 LEU A CA 1
ATOM 2167 C C . LEU A 1 281 ? -9.632 -1.801 27.273 1.00 88.69 281 LEU A C 1
ATOM 2169 O O . LEU A 1 281 ? -9.569 -2.967 26.891 1.00 88.69 281 LEU A O 1
ATOM 2173 N N . MET A 1 282 ? -10.499 -0.915 26.786 1.00 89.88 282 MET A N 1
ATOM 2174 C CA . MET A 1 282 ? -11.409 -1.209 25.684 1.00 89.88 282 MET A CA 1
ATOM 2175 C C . MET A 1 282 ? -10.985 -0.448 24.429 1.00 89.88 282 MET A C 1
ATOM 2177 O O . MET A 1 282 ? -10.842 0.776 24.457 1.00 89.88 282 MET A O 1
ATOM 2181 N N . ASP A 1 283 ? -10.807 -1.188 23.342 1.00 84.12 283 ASP A N 1
ATOM 2182 C CA . ASP A 1 283 ? -10.511 -0.679 22.006 1.00 84.12 283 ASP A CA 1
ATOM 2183 C C . ASP A 1 283 ? -11.821 -0.594 21.211 1.00 84.12 283 ASP A C 1
ATOM 2185 O O . ASP A 1 283 ? -12.393 -1.618 20.826 1.00 84.12 283 ASP A O 1
ATOM 2189 N N . VAL A 1 284 ? -12.357 0.624 21.075 1.00 82.81 284 VAL A N 1
ATOM 2190 C CA . VAL A 1 284 ? -13.657 0.885 20.443 1.00 82.81 284 VAL A CA 1
ATOM 2191 C C . VAL A 1 284 ? -13.445 1.124 18.954 1.00 82.81 284 VAL A C 1
ATOM 2193 O O . VAL A 1 284 ? -12.821 2.104 18.554 1.00 82.81 284 VAL A O 1
ATOM 2196 N N . GLY A 1 285 ? -14.015 0.236 18.147 1.00 76.81 285 GLY A N 1
ATOM 2197 C CA . GLY A 1 285 ? -13.682 0.092 16.738 1.00 76.81 285 GLY A CA 1
ATOM 2198 C C . GLY A 1 285 ? -12.309 -0.570 16.529 1.00 76.81 285 GLY A C 1
ATOM 2199 O O . GLY A 1 285 ? -11.604 -0.286 15.568 1.00 76.81 285 GLY A O 1
ATOM 2200 N N . GLY A 1 286 ? -11.888 -1.458 17.434 1.00 73.88 286 GLY A N 1
ATOM 2201 C CA . GLY A 1 286 ? -10.565 -2.098 17.364 1.00 73.88 286 GLY A CA 1
ATOM 2202 C C . GLY A 1 286 ? -10.368 -3.064 16.180 1.00 73.88 286 GLY A C 1
ATOM 2203 O O . GLY A 1 286 ? -9.329 -3.731 16.064 1.00 73.88 286 GLY A O 1
ATOM 2204 N N . GLY A 1 287 ? -11.352 -3.175 15.284 1.00 81.94 287 GLY A N 1
ATOM 2205 C CA . GLY A 1 287 ? -11.330 -4.028 14.112 1.00 81.94 287 GLY A CA 1
ATOM 2206 C C . GLY A 1 287 ? -11.211 -5.493 14.506 1.00 81.94 287 GLY A C 1
ATOM 2207 O O . GLY A 1 287 ? -11.914 -6.001 15.382 1.00 81.94 287 GLY A O 1
ATOM 2208 N N . ILE A 1 288 ? -10.253 -6.183 13.889 1.00 82.69 288 ILE A N 1
ATOM 2209 C CA . ILE A 1 288 ? -9.948 -7.580 14.215 1.00 82.69 288 ILE A CA 1
ATOM 2210 C C . ILE A 1 288 ? -9.176 -7.753 15.538 1.00 82.69 288 ILE A C 1
ATOM 2212 O O . ILE A 1 288 ? -8.765 -8.868 15.828 1.00 82.69 288 ILE A O 1
ATOM 2216 N N . GLY A 1 289 ? -8.956 -6.698 16.337 1.00 84.69 289 GLY A N 1
ATOM 2217 C CA . GLY A 1 289 ? -8.405 -6.787 17.701 1.00 84.69 289 GLY A CA 1
ATOM 2218 C C . GLY A 1 289 ? -6.877 -6.816 17.807 1.00 84.69 289 GLY A C 1
ATOM 2219 O O . GLY A 1 289 ? -6.317 -7.120 18.860 1.00 84.69 289 GLY A O 1
ATOM 2220 N N . LYS A 1 290 ? -6.170 -6.497 16.723 1.00 82.31 290 LYS A N 1
ATOM 2221 C CA . LYS A 1 290 ? -4.702 -6.566 16.670 1.00 82.31 290 LYS A CA 1
ATOM 2222 C C . LYS A 1 290 ? -4.025 -5.497 17.545 1.00 82.31 290 LYS A C 1
ATOM 2224 O O . LYS A 1 290 ? -2.997 -5.778 18.162 1.00 82.31 290 LYS A O 1
ATOM 2229 N N . THR A 1 291 ? -4.602 -4.296 17.621 1.00 82.62 291 THR A N 1
ATOM 2230 C CA . THR A 1 291 ? -4.075 -3.174 18.417 1.00 82.62 291 THR A CA 1
ATOM 2231 C C . THR A 1 291 ? -4.137 -3.483 19.909 1.00 82.62 291 THR A C 1
ATOM 2233 O O . THR A 1 291 ? -3.100 -3.483 20.575 1.00 82.62 291 THR A O 1
ATOM 2236 N N . ILE A 1 292 ? -5.321 -3.832 20.426 1.00 87.56 292 ILE A N 1
ATOM 2237 C CA . ILE A 1 292 ? -5.478 -4.234 21.828 1.00 87.56 292 ILE A CA 1
ATOM 2238 C C . ILE A 1 292 ? -4.591 -5.432 22.190 1.00 87.56 292 ILE A C 1
ATOM 2240 O O . ILE A 1 292 ? -3.950 -5.411 23.240 1.00 87.56 292 ILE A O 1
ATOM 2244 N N . TRP A 1 293 ? -4.440 -6.410 21.285 1.00 89.12 293 TRP A N 1
ATOM 2245 C CA . TRP A 1 293 ? -3.532 -7.543 21.483 1.00 89.12 293 TRP A CA 1
ATOM 2246 C C . TRP A 1 293 ? -2.072 -7.108 21.690 1.00 89.12 293 TRP A C 1
ATOM 2248 O O . TRP A 1 293 ? -1.389 -7.630 22.574 1.00 89.12 293 TRP A O 1
ATOM 2258 N N . LYS A 1 294 ? -1.580 -6.120 20.930 1.00 86.88 294 LYS A N 1
ATOM 2259 C CA . LYS A 1 294 ? -0.228 -5.567 21.129 1.00 86.88 294 LYS A CA 1
ATOM 2260 C C . LYS A 1 294 ? -0.077 -4.890 22.490 1.00 86.88 294 LYS A C 1
ATOM 2262 O O . LYS A 1 294 ? 0.968 -5.041 23.126 1.00 86.88 294 LYS A O 1
ATOM 2267 N N . VAL A 1 295 ? -1.104 -4.166 22.945 1.00 89.12 295 VAL A N 1
ATOM 2268 C CA . VAL A 1 295 ? -1.090 -3.525 24.269 1.00 89.12 295 VAL A CA 1
ATOM 2269 C C . VAL A 1 295 ? -0.970 -4.577 25.365 1.00 89.12 295 VAL A C 1
ATOM 2271 O O . VAL A 1 295 ? -0.027 -4.510 26.151 1.00 89.12 295 VAL A O 1
ATOM 2274 N N . VAL A 1 296 ? -1.866 -5.568 25.398 1.00 92.75 296 VAL A N 1
ATOM 2275 C CA . VAL A 1 296 ? -1.868 -6.596 26.458 1.00 92.75 296 VAL A CA 1
ATOM 2276 C C . VAL A 1 296 ? -0.637 -7.502 26.385 1.00 92.75 296 VAL A C 1
ATOM 2278 O O . VAL A 1 296 ? -0.111 -7.907 27.416 1.00 92.75 296 VAL A O 1
ATOM 2281 N N . SER A 1 297 ? -0.086 -7.738 25.188 1.00 90.88 297 SER A N 1
ATOM 2282 C CA . SER A 1 297 ? 1.180 -8.472 25.030 1.00 90.88 297 SER A CA 1
ATOM 2283 C C . SER A 1 297 ? 2.359 -7.736 25.671 1.00 90.88 297 SER A C 1
ATOM 2285 O O . SER A 1 297 ? 3.247 -8.362 26.249 1.00 90.88 297 SER A O 1
ATOM 2287 N N . LYS A 1 298 ? 2.381 -6.400 25.583 1.00 90.81 298 LYS A N 1
ATOM 2288 C CA . LYS A 1 298 ? 3.416 -5.567 26.209 1.00 90.81 298 LYS A CA 1
ATOM 2289 C C . LYS A 1 298 ? 3.159 -5.314 27.695 1.00 90.81 298 LYS A C 1
ATOM 2291 O O . LYS A 1 298 ? 4.110 -5.196 28.468 1.00 90.81 298 LYS A O 1
ATOM 2296 N N . TYR A 1 299 ? 1.893 -5.229 28.086 1.00 91.44 299 TYR A N 1
ATOM 2297 C CA . TYR A 1 299 ? 1.437 -4.950 29.441 1.00 91.44 299 TYR A CA 1
ATOM 2298 C C . TYR A 1 299 ? 0.500 -6.072 29.914 1.00 91.44 299 TYR A C 1
ATOM 2300 O O . TYR A 1 299 ? -0.714 -5.877 29.958 1.00 91.44 299 TYR A O 1
ATOM 2308 N N . PRO A 1 300 ? 1.040 -7.239 30.325 1.00 93.19 300 PRO A N 1
ATOM 2309 C CA . PRO A 1 300 ? 0.232 -8.432 30.617 1.00 93.19 300 PRO A CA 1
ATOM 2310 C C . PRO A 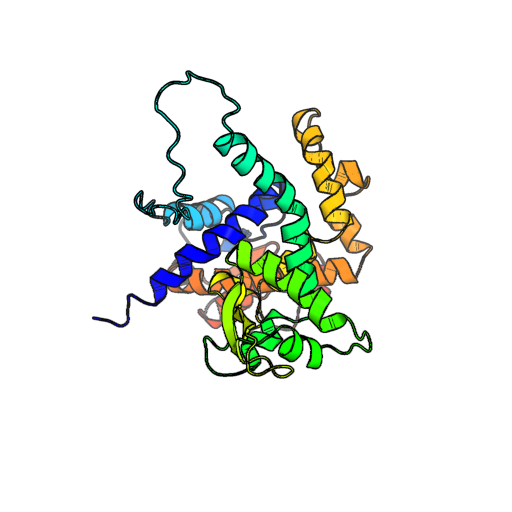1 300 ? -0.715 -8.304 31.816 1.00 93.19 300 PRO A C 1
ATOM 2312 O O . PRO A 1 300 ? -1.478 -9.218 32.102 1.00 93.19 300 PRO A O 1
ATOM 2315 N N . HIS A 1 301 ? -0.627 -7.201 32.561 1.00 92.94 301 HIS A N 1
ATOM 2316 C CA . HIS A 1 301 ? -1.517 -6.891 33.676 1.00 92.94 301 HIS A CA 1
ATOM 2317 C C . HIS A 1 301 ? -2.827 -6.219 33.229 1.00 92.94 301 HIS A C 1
ATOM 2319 O O . HIS A 1 301 ? -3.740 -6.098 34.045 1.00 92.94 301 HIS A O 1
ATOM 2325 N N . ILE A 1 302 ? -2.914 -5.763 31.975 1.00 94.62 302 ILE A N 1
ATOM 2326 C CA . ILE A 1 302 ? -4.113 -5.143 31.405 1.00 94.62 302 ILE A CA 1
ATOM 2327 C C . ILE A 1 302 ? -5.069 -6.236 30.934 1.00 94.62 302 ILE A C 1
ATOM 2329 O O . ILE A 1 302 ? -4.684 -7.093 30.145 1.00 94.62 302 ILE A O 1
ATOM 2333 N N . HIS A 1 303 ? -6.333 -6.151 31.347 1.00 93.38 303 HIS A N 1
ATOM 2334 C CA . HIS A 1 303 ? -7.426 -6.888 30.720 1.00 93.38 303 HIS A CA 1
ATOM 2335 C C . HIS A 1 303 ? -7.902 -6.152 29.458 1.00 93.38 303 HIS A C 1
ATOM 2337 O O . HIS A 1 303 ? -8.390 -5.019 29.547 1.00 93.38 303 HIS A O 1
ATOM 2343 N N . GLY A 1 304 ? -7.725 -6.771 28.288 1.00 92.25 304 GLY A N 1
ATOM 2344 C CA . GLY A 1 304 ? -8.083 -6.184 26.997 1.00 92.25 304 GLY A CA 1
ATOM 2345 C C . GLY A 1 304 ? -9.498 -6.538 26.542 1.00 92.25 304 GLY A C 1
ATOM 2346 O O . GLY A 1 304 ? -9.931 -7.682 26.648 1.00 92.25 304 GLY A O 1
ATOM 2347 N N . ILE A 1 305 ? -10.216 -5.560 25.986 1.00 91.00 305 ILE A N 1
ATOM 2348 C CA . ILE A 1 305 ? -11.541 -5.748 25.387 1.00 91.00 305 ILE A CA 1
ATOM 2349 C C . ILE A 1 305 ? -11.532 -5.157 23.975 1.00 91.00 305 ILE A C 1
ATOM 2351 O O . ILE A 1 305 ? -11.372 -3.950 23.809 1.00 91.00 305 ILE A O 1
ATOM 2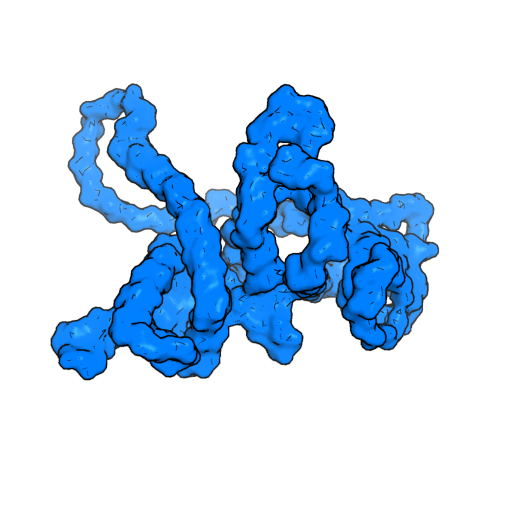355 N N . ASN A 1 306 ? -11.732 -5.994 22.956 1.00 89.75 306 ASN A N 1
ATOM 2356 C CA . ASN A 1 306 ? -11.961 -5.533 21.585 1.00 89.75 306 ASN A CA 1
ATOM 2357 C C . ASN A 1 306 ? -13.462 -5.324 21.351 1.00 89.75 306 ASN A C 1
ATOM 2359 O O . ASN A 1 306 ? -14.245 -6.249 21.579 1.00 89.75 306 ASN A O 1
ATOM 2363 N N . PHE A 1 307 ? -13.867 -4.146 20.880 1.00 84.25 307 PHE A N 1
ATOM 2364 C CA . PHE A 1 307 ? -15.266 -3.832 20.601 1.00 84.25 307 PHE A CA 1
ATOM 2365 C C . PHE A 1 307 ? -15.421 -3.305 19.172 1.00 84.25 307 PHE A C 1
ATOM 2367 O O . PHE A 1 307 ? -14.860 -2.269 18.843 1.00 84.25 307 PHE A O 1
ATOM 2374 N N . ASP A 1 308 ? -16.191 -3.997 18.330 1.00 83.94 308 ASP A N 1
ATOM 2375 C CA . ASP A 1 308 ? -16.443 -3.611 16.933 1.00 83.94 308 ASP A CA 1
ATOM 2376 C C . ASP A 1 308 ? -17.805 -4.160 16.447 1.00 83.94 308 ASP A C 1
ATOM 2378 O O . ASP A 1 308 ? -18.528 -4.824 17.198 1.00 83.94 308 ASP A O 1
ATOM 2382 N N . LEU A 1 309 ? -18.168 -3.895 15.190 1.00 78.31 309 LEU A N 1
ATOM 2383 C CA . LEU A 1 309 ? -19.364 -4.420 14.538 1.00 78.31 309 LEU A CA 1
ATOM 2384 C C . LEU A 1 309 ? -19.350 -5.963 14.490 1.00 78.31 309 LEU A C 1
ATOM 2386 O O . LEU A 1 309 ? -18.295 -6.570 14.272 1.00 78.31 309 LEU A O 1
ATOM 2390 N N . PRO A 1 310 ? -20.516 -6.636 14.602 1.00 82.75 310 PRO A N 1
ATOM 2391 C CA . PRO A 1 310 ? -20.580 -8.100 14.668 1.00 82.75 310 PRO A CA 1
ATOM 2392 C C . PRO A 1 310 ? -19.889 -8.826 13.505 1.00 82.75 310 PRO A C 1
ATOM 2394 O O . PRO A 1 310 ? -19.223 -9.839 13.710 1.00 82.75 310 PRO A O 1
ATOM 2397 N N . ASN A 1 311 ? -20.014 -8.304 12.282 1.00 76.31 311 ASN A N 1
ATOM 2398 C CA . ASN A 1 311 ? -19.400 -8.876 11.080 1.00 76.31 311 ASN A CA 1
ATOM 2399 C C . ASN A 1 311 ? -17.870 -8.727 11.050 1.00 76.31 311 ASN A C 1
ATOM 2401 O O . ASN A 1 311 ? -17.207 -9.514 10.376 1.00 76.31 311 ASN A O 1
ATOM 2405 N N . VAL A 1 312 ? -17.317 -7.737 11.753 1.00 76.38 312 VAL A N 1
ATOM 2406 C CA . VAL A 1 312 ? -15.870 -7.518 11.876 1.00 76.38 312 VAL A CA 1
ATOM 2407 C C . VAL A 1 312 ? -15.300 -8.428 12.962 1.00 76.38 312 VAL A C 1
ATOM 2409 O O . VAL A 1 312 ? -14.351 -9.166 12.701 1.00 76.38 312 VAL A O 1
ATOM 2412 N N . VAL A 1 313 ? -15.937 -8.473 14.140 1.00 85.25 313 VAL A N 1
ATOM 2413 C CA . VAL A 1 313 ? -15.532 -9.359 15.250 1.00 85.25 313 VAL A CA 1
ATOM 2414 C C . VAL A 1 313 ? -15.575 -10.833 14.836 1.00 85.25 313 VAL A C 1
ATOM 2416 O O . VAL A 1 313 ? -14.694 -11.599 15.211 1.00 85.25 313 VAL A O 1
ATOM 2419 N N . ALA A 1 314 ? -16.539 -11.237 14.004 1.00 83.75 314 ALA A N 1
ATOM 2420 C CA . ALA A 1 314 ? -16.616 -12.601 13.475 1.00 83.75 314 ALA A CA 1
ATOM 2421 C C . ALA A 1 314 ? -15.395 -13.020 12.626 1.00 83.75 314 ALA A C 1
ATOM 2423 O O . ALA A 1 314 ? -15.162 -14.213 12.444 1.00 83.75 314 ALA A O 1
ATOM 2424 N N . GLN A 1 315 ? -14.626 -12.059 12.103 1.00 80.62 315 GLN A N 1
ATOM 2425 C CA . GLN A 1 315 ? -13.405 -12.297 11.324 1.00 80.62 315 GLN A CA 1
ATOM 2426 C C . GLN A 1 315 ? -12.131 -12.217 12.182 1.00 80.62 315 GLN A C 1
ATOM 2428 O O . GLN A 1 315 ? -11.035 -12.455 11.673 1.00 80.62 315 GLN A O 1
ATOM 2433 N N . ALA A 1 316 ? -12.249 -11.865 13.466 1.00 82.75 316 ALA A N 1
ATOM 2434 C CA . ALA A 1 316 ? -11.106 -11.700 14.349 1.00 82.75 316 ALA A CA 1
ATOM 2435 C C . ALA A 1 316 ? -10.488 -13.062 14.721 1.00 82.75 316 ALA A C 1
ATOM 2437 O O . ALA A 1 316 ? -11.210 -13.987 15.105 1.00 82.75 316 ALA A O 1
ATOM 2438 N N . PRO A 1 317 ? -9.154 -13.215 14.645 1.00 83.25 317 PRO A N 1
ATOM 2439 C CA . PRO A 1 317 ? -8.494 -14.400 15.173 1.00 83.25 317 PRO A CA 1
ATOM 2440 C C . PRO A 1 317 ? -8.540 -14.396 16.713 1.00 83.25 317 PRO A C 1
ATOM 2442 O O . PRO A 1 317 ? -8.644 -13.334 17.332 1.00 83.25 317 PRO A O 1
ATOM 2445 N N . PRO A 1 318 ? -8.424 -15.566 17.362 1.00 83.38 318 PRO A N 1
ATOM 2446 C CA . PRO A 1 318 ? -8.336 -15.618 18.813 1.00 83.38 318 PRO A CA 1
ATOM 2447 C C . PRO A 1 318 ? -7.019 -14.987 19.288 1.00 83.38 318 PRO A C 1
ATOM 2449 O O . PRO A 1 318 ? -5.935 -15.410 18.882 1.00 83.38 318 PRO A O 1
ATOM 2452 N N . TYR A 1 319 ? -7.121 -14.002 20.181 1.00 80.88 319 TYR A N 1
ATOM 2453 C CA . TYR A 1 319 ? -5.992 -13.387 20.879 1.00 80.88 319 TYR A CA 1
ATOM 2454 C C . TYR A 1 319 ? -6.043 -13.716 22.373 1.00 80.88 319 TYR A C 1
ATOM 2456 O O . TYR A 1 319 ? -7.118 -13.817 22.958 1.00 80.88 319 TYR A O 1
ATOM 2464 N N . GLN A 1 320 ? -4.874 -13.916 22.982 1.00 74.69 320 GLN A N 1
ATOM 2465 C CA . GLN A 1 320 ? -4.736 -14.187 24.414 1.00 74.69 320 GLN A CA 1
ATOM 2466 C C . GLN A 1 320 ? -4.372 -12.896 25.162 1.00 74.69 320 GLN A C 1
ATOM 2468 O O . GLN A 1 320 ? -3.440 -12.210 24.737 1.00 74.69 320 GLN A O 1
ATOM 2473 N N . GLY A 1 321 ? -5.058 -12.626 26.281 1.00 58.38 321 GLY A N 1
ATOM 2474 C CA . GLY A 1 321 ? -4.850 -11.447 27.139 1.00 58.38 321 GLY A CA 1
ATOM 2475 C C . GLY A 1 321 ? -6.083 -10.561 27.242 1.00 58.38 321 GLY A C 1
ATOM 2476 O O . GLY A 1 321 ? -6.568 -10.140 26.173 1.00 58.38 321 GLY A O 1
#

Foldseek 3Di:
DPPPPVVVVLLVQLVVVVVLLCVLAPPVSVQVLQQFFKDFPDDPPPPGPHPVNVVCVVVVPPPPPVDDDPPDPPPPDPDDPDDDDDCPDVVNVVVVVVVVCSLVLLVLLLVCLVQVVLQQQVPPDPAPGWAQLVSSQVPGPDPDPCNSVVSVVSQVSCVVVVQWPWDWDQDPVDNVDTTIITHGDSNCVQSHQDPVGFHLNLVSVLCNPPLNVQLSVCVVVPVVDPPDRSSCVRPVDDPVVVCVVPVVSVVSSLSNSLRVLVVVLVVVVVPPDVLQPTQEMERAQCFLVNNQLVSCVVVVNYHYHYHHDPVRPVPHDDGDD

Organism: Malus baccata (NCBI:txid106549)

InterPro domains:
  IPR001077 O-methyltransferase, C-terminal domain [PF00891] (218-319)
  IPR012967 Caffeic acid 3-O-methyltransferase-like, dimerisation domain [PF08100] (100-186)
  IPR016461 O-methyltransferase-like [PIRSF005739] (17-321)
  IPR016461 O-methyltransferase-like [PS51683] (97-321)
  IPR016461 O-methyltransferase-like [PTHR11746] (101-316)
  IPR029063 S-adenosyl-L-methionine-dependent methyltransferase superfamily [G3DSA:3.40.50.150] (193-321)
  IPR029063 S-adenosyl-L-methionine-dependent methyltransferase superfamily [SSF53335] (209-317)
  IPR036388 Winged helix-like DNA-binding domain superfamily [G3DSA:1.10.10.10] (1-64)
  IPR036388 Winged helix-like DNA-binding domain superfamily [G3DSA:1.10.10.10] (72-188)
  IPR036390 Winged helix DNA-binding domain superfamily [SSF46785] (95-195)

Nearest PDB structures (foldseek):
  6neh-assembly1_B  TM=9.287E-01  e=5.473E-22  Thalictrum flavum subsp. glaucum
  6nej-assembly1_A  TM=9.421E-01  e=1.325E-21  Thalictrum flavum subsp. glaucum
  6i6l-assembly1_B  TM=9.284E-01  e=2.221E-20  Papaver somniferum
  6i6k-assembly1_B  TM=9.248E-01  e=2.348E-20  Papaver somniferum
  6i5z-assembly2_B  TM=8.910E-01  e=4.817E-20  Papaver somniferum

Mean predicted aligned error: 13.65 Å

Radius of gyration: 23.2 Å; Cα contacts (8 Å, |Δi|>4): 358; chains: 1; bounding box: 55×57×63 Å

pLDDT: mean 72.11, std 25.42, range [23.19, 98.06]